Protein AF-A0A101HRL1-F1 (afdb_monomer_lite)

Foldseek 3Di:
DVPDPCPCVDPVVVVVCCQDPVPCPHPLNVLLVLLVVLLVVLVVLVCCLVVPLVVVLVVVVCVQQVWDWDQDPVRDIDIDGDPDGPCPDPVVVVPNVVSVVVNVVSVVVSVVVNVVSVVSNVVSLVVSLVSLQVCLQAPQLVSNVVRLVSSCCSLVVDPSSVVSSVVNCVRRVVSSPDHHDHDDDDLCLAPLVVVLVVLLVVLVVCLVPPLDLVVNVVSLVVSVVSCVVSVVVSQWRFDPPPDDDDTDTDGDPDPPPVVVVVVSVVSSVVSVVSSVVSVVVVVVPD

Secondary structure (DSSP, 8-state):
-TTSTTSTTSHHHHHHHIIIIISTTSHHHHHHHHHHHHHHHHHHHHHHIIIIIIHHHHHHHHHHHT-EEEE-TTS-EEEE--S--STTSGGGHHHHHHHHHHHHHHHHHHHHHHHHHHHHHHHHHHHHHHHHHHHHHHS-HHHHHHHHHHHHHHHHTSGGGHHHHHHHHHHHHHHHSSPPPPP---GGGSHHHHHHHHHHHHHHHHHHH---HHHHHHHHHHHHHHHHHHGGGGGEEEE--TTT---EEEEP-----HHHHHHHHHHHHHHHHHHHHHHHHHTT--

Radius of gyration: 35.42 Å; chains: 1; bounding box: 92×63×85 Å

Structure (mmCIF, N/CA/C/O backbone):
data_AF-A0A101HRL1-F1
#
_entry.id   AF-A0A101HRL1-F1
#
loop_
_atom_site.group_PDB
_atom_site.id
_atom_site.type_symbol
_atom_site.label_atom_id
_atom_site.label_alt_id
_atom_site.label_comp_id
_atom_site.label_asym_id
_atom_site.label_entity_id
_atom_site.label_seq_id
_atom_site.pdbx_PDB_ins_code
_atom_site.Cartn_x
_atom_site.Cartn_y
_atom_site.Cartn_z
_atom_site.occupancy
_atom_site.B_iso_or_equiv
_atom_site.auth_seq_id
_atom_site.auth_comp_id
_atom_site.auth_asym_id
_atom_site.auth_atom_id
_atom_site.pdbx_PDB_model_num
ATOM 1 N N . MET A 1 1 ? 10.978 -4.050 -25.104 1.00 63.50 1 MET A N 1
ATOM 2 C CA . MET A 1 1 ? 10.715 -5.345 -24.440 1.00 63.50 1 MET A CA 1
ATOM 3 C C . MET A 1 1 ? 9.915 -6.224 -25.381 1.00 63.50 1 MET A C 1
ATOM 5 O O . MET A 1 1 ? 10.493 -7.170 -25.882 1.00 63.50 1 MET A O 1
ATOM 9 N N . ASP A 1 2 ? 8.683 -5.839 -25.736 1.00 67.19 2 ASP A N 1
ATOM 10 C CA . ASP A 1 2 ? 7.848 -6.582 -26.702 1.00 67.19 2 ASP A CA 1
ATOM 11 C C . ASP A 1 2 ? 8.467 -6.727 -28.108 1.00 67.19 2 ASP A C 1
ATOM 13 O O . ASP A 1 2 ? 8.132 -7.647 -28.839 1.00 67.19 2 ASP A O 1
ATOM 17 N N . SER A 1 3 ? 9.382 -5.833 -28.490 1.00 67.62 3 SER A N 1
ATOM 18 C CA . SER A 1 3 ? 10.066 -5.839 -29.789 1.00 67.62 3 SER A CA 1
ATOM 19 C C . SER A 1 3 ? 11.336 -6.699 -29.855 1.00 67.62 3 SER A C 1
ATOM 21 O O . SER A 1 3 ? 11.968 -6.738 -30.907 1.00 67.62 3 SER A O 1
ATOM 23 N N . PHE A 1 4 ? 11.762 -7.314 -28.745 1.00 70.44 4 PHE A N 1
ATOM 24 C CA . PHE A 1 4 ? 12.992 -8.108 -28.689 1.00 70.44 4 PHE A CA 1
ATOM 25 C C . PHE A 1 4 ? 12.655 -9.586 -28.489 1.00 70.44 4 PHE A C 1
ATOM 27 O O . PHE A 1 4 ? 12.289 -10.004 -27.386 1.00 70.44 4 PHE A O 1
ATOM 34 N N . ASP A 1 5 ? 12.783 -10.365 -29.562 1.00 72.56 5 ASP A N 1
ATOM 35 C CA . ASP A 1 5 ? 12.476 -11.795 -29.555 1.00 72.56 5 ASP A CA 1
ATOM 36 C C . ASP A 1 5 ? 13.301 -12.540 -28.495 1.00 72.56 5 ASP A C 1
ATOM 38 O O . ASP A 1 5 ? 14.508 -12.343 -28.349 1.00 72.56 5 ASP A O 1
ATOM 42 N N . GLY A 1 6 ? 12.627 -13.391 -27.717 1.00 76.12 6 GLY A N 1
ATOM 43 C CA . GLY A 1 6 ? 13.239 -14.177 -26.642 1.00 76.12 6 GLY A CA 1
ATOM 44 C C . GLY A 1 6 ? 13.527 -13.410 -25.344 1.00 76.12 6 GLY A C 1
ATOM 45 O O . GLY A 1 6 ? 14.019 -14.016 -24.393 1.00 76.12 6 GLY A O 1
ATOM 46 N N . PHE A 1 7 ? 13.204 -12.111 -25.238 1.00 81.06 7 PHE A N 1
ATOM 47 C CA . PHE A 1 7 ? 13.389 -11.363 -23.984 1.00 81.06 7 PHE A CA 1
ATOM 48 C C . PHE A 1 7 ? 12.608 -11.990 -22.822 1.00 81.06 7 PHE A C 1
ATOM 50 O O . PHE A 1 7 ? 13.166 -12.176 -21.742 1.00 81.06 7 PHE A O 1
ATOM 57 N N . TYR A 1 8 ? 11.343 -12.349 -23.045 1.00 84.62 8 TYR A N 1
ATOM 58 C CA . TYR A 1 8 ? 10.472 -12.907 -22.005 1.00 84.62 8 TYR A CA 1
ATOM 59 C C . TYR A 1 8 ? 10.869 -14.316 -21.548 1.00 84.62 8 TYR A C 1
ATOM 61 O O . TYR A 1 8 ? 10.575 -14.685 -20.415 1.00 84.62 8 TYR A O 1
ATOM 69 N N . ASP A 1 9 ? 11.605 -15.057 -22.375 1.00 83.69 9 ASP A N 1
ATOM 70 C CA . ASP A 1 9 ? 12.151 -16.373 -22.021 1.00 83.69 9 ASP A CA 1
ATOM 71 C C . ASP A 1 9 ? 13.566 -16.275 -21.421 1.00 83.69 9 ASP A C 1
ATOM 73 O O . ASP A 1 9 ? 14.163 -17.273 -21.016 1.00 83.69 9 ASP A O 1
ATOM 77 N N . SER A 1 10 ? 14.132 -15.066 -21.366 1.00 80.38 10 SER A N 1
ATOM 78 C CA . SER A 1 10 ? 15.496 -14.843 -20.899 1.00 80.38 10 SER A CA 1
ATOM 79 C C . SER A 1 10 ? 15.595 -14.742 -19.376 1.00 80.38 10 SER A C 1
ATOM 81 O O . SER A 1 10 ? 14.672 -14.311 -18.678 1.00 80.38 10 SER A O 1
ATOM 83 N N . VAL A 1 11 ? 16.793 -15.030 -18.855 1.00 79.75 11 VAL A N 1
ATOM 84 C CA . VAL A 1 11 ? 17.129 -14.817 -17.438 1.00 79.75 11 VAL A CA 1
ATOM 85 C C . VAL A 1 11 ? 16.918 -13.349 -17.033 1.00 79.75 11 VAL A C 1
ATOM 87 O O . VAL A 1 11 ? 16.471 -13.085 -15.920 1.00 79.75 11 VAL A O 1
ATOM 90 N N . TYR A 1 12 ? 17.120 -12.388 -17.942 1.00 79.62 12 TYR A N 1
ATOM 91 C CA . TYR A 1 12 ? 16.918 -10.962 -17.654 1.00 79.62 12 TYR A CA 1
ATOM 92 C C . TYR A 1 12 ? 15.480 -10.627 -17.285 1.00 79.62 12 TYR A C 1
ATOM 94 O O . TYR A 1 12 ? 15.260 -9.810 -16.394 1.00 79.62 12 TYR A O 1
ATOM 102 N N . TYR A 1 13 ? 14.501 -11.263 -17.930 1.00 86.00 13 TYR A N 1
ATOM 103 C CA . TYR A 1 13 ? 13.106 -11.039 -17.580 1.00 86.00 13 TYR A CA 1
ATOM 104 C C . TYR A 1 13 ? 12.785 -11.590 -16.190 1.00 86.00 13 TYR A C 1
ATOM 106 O O . TYR A 1 13 ? 12.112 -10.921 -15.407 1.00 86.00 13 TYR A O 1
ATOM 114 N N . SER A 1 14 ? 13.323 -12.762 -15.834 1.00 83.06 14 SER A N 1
ATOM 115 C CA . SER A 1 14 ? 13.164 -13.300 -14.478 1.00 83.06 14 SER A CA 1
ATOM 116 C C . SER A 1 14 ? 13.780 -12.393 -13.406 1.00 83.06 14 SER A C 1
ATOM 118 O O . SER A 1 14 ? 13.111 -12.098 -12.415 1.00 83.06 14 SER A O 1
ATOM 120 N N . THR A 1 15 ? 14.989 -11.870 -13.637 1.00 85.38 15 THR A N 1
ATOM 121 C CA . THR A 1 15 ? 15.640 -10.914 -12.730 1.00 85.38 15 THR A CA 1
ATOM 122 C C . THR A 1 15 ? 14.840 -9.621 -12.629 1.00 85.38 15 THR A C 1
ATOM 124 O O . THR A 1 15 ? 14.574 -9.153 -11.529 1.00 85.38 15 THR A O 1
ATOM 127 N N . LEU A 1 16 ? 14.352 -9.087 -13.753 1.00 85.62 16 LEU A N 1
ATOM 128 C CA . LEU A 1 16 ? 13.529 -7.879 -13.758 1.00 85.62 16 LEU A CA 1
ATOM 129 C C . LEU A 1 16 ? 12.244 -8.054 -12.936 1.00 85.62 16 LEU A C 1
ATOM 131 O O . LEU A 1 16 ? 11.884 -7.162 -12.171 1.00 85.62 16 LEU A O 1
ATOM 135 N N . LYS A 1 17 ? 11.553 -9.195 -13.056 1.00 90.94 17 LYS A N 1
ATOM 136 C CA . LYS A 1 17 ? 10.380 -9.483 -12.216 1.00 90.94 17 LYS A CA 1
ATOM 137 C C . LYS A 1 17 ? 10.748 -9.551 -10.738 1.00 90.94 17 LYS A C 1
ATOM 139 O O . LYS A 1 17 ? 10.032 -8.984 -9.915 1.00 90.94 17 LYS A O 1
ATOM 144 N N . SER A 1 18 ? 11.860 -10.216 -10.420 1.00 86.44 18 SER A N 1
ATOM 145 C CA . SER A 1 18 ? 12.418 -10.280 -9.066 1.00 86.44 18 SER A CA 1
ATOM 146 C C . SER A 1 18 ? 12.607 -8.882 -8.484 1.00 86.44 18 SER A C 1
ATOM 148 O O . SER A 1 18 ? 12.003 -8.559 -7.466 1.00 86.44 18 SER A O 1
ATOM 150 N N . ASP A 1 19 ? 13.334 -8.018 -9.183 1.00 84.62 19 ASP A N 1
ATOM 151 C CA . ASP A 1 19 ? 13.691 -6.687 -8.691 1.00 84.62 19 ASP A CA 1
ATOM 152 C C . ASP A 1 19 ? 12.480 -5.753 -8.562 1.00 84.62 19 ASP A C 1
ATOM 154 O O . ASP A 1 19 ? 12.412 -4.921 -7.652 1.00 84.62 19 ASP A O 1
ATOM 158 N N . VAL A 1 20 ? 11.510 -5.873 -9.473 1.00 87.38 20 VAL A N 1
ATOM 159 C CA . VAL A 1 20 ? 10.365 -4.956 -9.532 1.00 87.38 20 VAL A CA 1
ATOM 160 C C . VAL A 1 20 ? 9.243 -5.371 -8.581 1.00 87.38 20 VAL A C 1
ATOM 162 O O . VAL A 1 20 ? 8.695 -4.497 -7.902 1.00 87.38 20 VAL A O 1
ATOM 165 N N . PHE A 1 21 ? 8.889 -6.661 -8.510 1.00 91.81 21 PHE A N 1
ATOM 166 C CA . PHE A 1 21 ? 7.708 -7.082 -7.743 1.00 91.81 21 PHE A CA 1
ATOM 167 C C . PHE A 1 21 ? 7.745 -8.455 -7.056 1.00 91.81 21 PHE A C 1
ATOM 169 O O . PHE A 1 21 ? 6.989 -8.629 -6.103 1.00 91.81 21 PHE A O 1
ATOM 176 N N . LEU A 1 22 ? 8.590 -9.412 -7.462 1.00 90.31 22 LEU A N 1
ATOM 177 C CA . LEU A 1 22 ? 8.582 -10.758 -6.860 1.00 90.31 22 LEU A CA 1
ATOM 178 C C . LEU A 1 22 ? 9.484 -10.896 -5.626 1.00 90.31 22 LEU A C 1
ATOM 180 O O . LEU A 1 22 ? 9.161 -11.664 -4.722 1.00 90.31 22 LEU A O 1
ATOM 184 N N . ALA A 1 23 ? 10.623 -10.200 -5.576 1.00 87.50 23 ALA A N 1
ATOM 185 C CA . ALA A 1 23 ? 11.547 -10.331 -4.454 1.00 87.50 23 ALA A CA 1
ATOM 186 C C . ALA A 1 23 ? 10.986 -9.655 -3.191 1.00 87.50 23 ALA A C 1
ATOM 188 O O . ALA A 1 23 ? 10.347 -8.603 -3.302 1.00 87.50 23 ALA A O 1
ATOM 189 N N . PRO A 1 24 ? 11.269 -10.170 -1.981 1.00 85.56 24 PRO A N 1
ATOM 190 C CA . PRO A 1 24 ? 10.829 -9.553 -0.725 1.00 85.56 24 PRO A CA 1
ATOM 191 C C . PRO A 1 24 ? 11.267 -8.089 -0.547 1.00 85.56 24 PRO A C 1
ATOM 193 O O . PRO A 1 24 ? 10.574 -7.295 0.091 1.00 85.56 24 PRO A O 1
ATOM 196 N N . GLU A 1 25 ? 12.426 -7.741 -1.095 1.00 87.19 25 GLU A N 1
ATOM 197 C CA . GLU A 1 25 ? 13.030 -6.410 -1.100 1.00 87.19 25 GLU A CA 1
ATOM 198 C C . GLU A 1 25 ? 12.561 -5.520 -2.257 1.00 87.19 25 GLU A C 1
ATOM 200 O O . GLU A 1 25 ? 12.898 -4.335 -2.287 1.00 87.19 25 GLU A O 1
ATOM 205 N N . SER A 1 26 ? 11.773 -6.062 -3.190 1.00 86.50 26 SER A N 1
ATOM 206 C CA . SER A 1 26 ? 11.212 -5.285 -4.291 1.00 86.50 26 SER A CA 1
ATOM 207 C C . SER A 1 26 ? 10.298 -4.179 -3.770 1.00 86.50 26 SER A C 1
ATOM 209 O O . SER A 1 26 ? 9.653 -4.294 -2.721 1.00 86.50 26 SER A O 1
ATOM 211 N N . MET A 1 27 ? 10.216 -3.083 -4.524 1.00 88.38 27 MET A N 1
ATOM 212 C CA . MET A 1 27 ? 9.444 -1.911 -4.108 1.00 88.38 27 MET A CA 1
ATOM 213 C C . MET A 1 27 ? 7.973 -2.261 -3.844 1.00 88.38 27 MET A C 1
ATOM 215 O O . MET A 1 27 ? 7.414 -1.826 -2.837 1.00 88.38 27 MET A O 1
ATOM 219 N N . ILE A 1 28 ? 7.370 -3.079 -4.709 1.00 92.94 28 ILE A N 1
ATOM 220 C CA . ILE A 1 28 ? 5.970 -3.502 -4.591 1.00 92.94 28 ILE A CA 1
ATOM 221 C C . ILE A 1 28 ? 5.766 -4.424 -3.389 1.00 92.94 28 ILE A C 1
ATOM 223 O O . ILE A 1 28 ? 4.819 -4.224 -2.624 1.00 92.94 28 ILE A O 1
ATOM 227 N N . SER A 1 29 ? 6.666 -5.384 -3.161 1.00 90.12 29 SER A N 1
ATOM 228 C CA . SER A 1 29 ? 6.579 -6.268 -1.993 1.00 90.12 29 SER A CA 1
ATOM 229 C C . SER A 1 29 ? 6.701 -5.492 -0.681 1.00 90.12 29 SER A C 1
ATOM 231 O O . SER A 1 29 ? 5.932 -5.723 0.256 1.00 90.12 29 SER A O 1
ATOM 233 N N . LEU A 1 30 ? 7.605 -4.509 -0.612 1.00 92.38 30 LEU A N 1
ATOM 234 C CA . LEU A 1 30 ? 7.750 -3.643 0.559 1.00 92.38 30 LEU A CA 1
ATOM 235 C C . LEU A 1 30 ? 6.490 -2.809 0.823 1.00 92.38 30 LEU A C 1
ATOM 237 O O . LEU A 1 30 ? 6.034 -2.756 1.966 1.00 92.38 30 LEU A O 1
ATOM 241 N N . GLN A 1 31 ? 5.916 -2.200 -0.217 1.00 94.38 31 GLN A N 1
ATOM 242 C CA . GLN A 1 31 ? 4.689 -1.401 -0.116 1.00 94.38 31 GLN A CA 1
ATOM 243 C C . GLN A 1 31 ? 3.485 -2.257 0.297 1.00 94.38 31 GLN A C 1
ATOM 245 O O . GLN A 1 31 ? 2.728 -1.882 1.191 1.00 94.38 31 GLN A O 1
ATOM 250 N N . THR A 1 32 ? 3.344 -3.447 -0.284 1.00 94.19 32 THR A N 1
ATOM 251 C CA . THR A 1 32 ? 2.249 -4.367 0.051 1.00 94.19 32 THR A CA 1
ATOM 252 C C . THR A 1 32 ? 2.381 -4.900 1.478 1.00 94.19 32 THR A C 1
ATOM 254 O O . THR A 1 32 ? 1.393 -5.018 2.205 1.00 94.19 32 THR A O 1
ATOM 257 N N . ARG A 1 33 ? 3.611 -5.157 1.941 1.00 93.00 33 ARG A N 1
ATOM 258 C CA . ARG A 1 33 ? 3.883 -5.537 3.334 1.00 93.00 33 ARG A CA 1
ATOM 259 C C . ARG A 1 33 ? 3.545 -4.415 4.315 1.00 93.00 33 ARG A C 1
ATOM 261 O O . ARG A 1 33 ? 2.977 -4.695 5.369 1.00 93.00 33 ARG A O 1
ATOM 268 N N . GLU A 1 34 ? 3.886 -3.170 3.987 1.00 93.69 34 GLU A N 1
ATOM 269 C CA . GLU A 1 34 ? 3.531 -1.991 4.789 1.00 93.69 34 GLU A CA 1
ATOM 270 C C . GLU A 1 34 ? 2.007 -1.859 4.922 1.00 93.69 34 GLU A C 1
ATOM 272 O O . GLU A 1 34 ? 1.492 -1.775 6.039 1.00 93.69 34 GLU A O 1
ATOM 277 N N . LEU A 1 35 ? 1.286 -1.956 3.801 1.00 94.75 35 LEU A N 1
ATOM 278 C CA . LEU A 1 35 ? -0.176 -1.935 3.764 1.00 94.75 35 LEU A CA 1
ATOM 279 C C . LEU A 1 35 ? -0.785 -3.036 4.645 1.00 94.75 35 LEU A C 1
ATOM 281 O O . LEU A 1 35 ? -1.608 -2.765 5.520 1.00 94.75 35 LEU A O 1
ATOM 285 N N . ASN A 1 36 ? -0.332 -4.276 4.467 1.00 92.75 36 ASN A N 1
ATOM 286 C CA . ASN A 1 36 ? -0.821 -5.421 5.229 1.00 92.75 36 ASN A CA 1
ATOM 287 C C . ASN A 1 36 ? -0.528 -5.288 6.735 1.00 92.75 36 ASN A C 1
ATOM 289 O O . ASN A 1 36 ? -1.358 -5.643 7.575 1.00 92.75 36 ASN A O 1
ATOM 293 N N . SER A 1 37 ? 0.636 -4.738 7.092 1.00 92.94 37 SER A N 1
ATOM 294 C CA . SER A 1 37 ? 1.002 -4.462 8.482 1.00 92.94 37 SER A CA 1
ATOM 295 C C . SER A 1 37 ? 0.061 -3.440 9.121 1.00 92.94 37 SER A C 1
ATOM 297 O O . SER A 1 37 ? -0.367 -3.641 10.258 1.00 92.94 37 SER A O 1
ATOM 299 N N . LEU A 1 38 ? -0.288 -2.367 8.405 1.00 94.44 38 LEU A N 1
ATOM 300 C CA . LEU A 1 38 ? -1.219 -1.344 8.889 1.00 94.44 38 LEU A CA 1
ATOM 301 C C . LEU A 1 38 ? -2.621 -1.919 9.107 1.00 94.44 38 LEU A C 1
ATOM 303 O O . LEU A 1 38 ? -3.179 -1.768 10.193 1.00 94.44 38 LEU A O 1
ATOM 307 N N . VAL A 1 39 ? -3.154 -2.641 8.118 1.00 93.38 39 VAL A N 1
ATOM 308 C CA . VAL A 1 39 ? -4.483 -3.271 8.202 1.00 93.38 39 VAL A CA 1
ATOM 309 C C . VAL A 1 39 ? -4.539 -4.290 9.341 1.00 93.38 39 VAL A C 1
ATOM 311 O O . VAL A 1 39 ? -5.439 -4.245 10.181 1.00 93.38 39 VAL A O 1
ATOM 314 N N . SER A 1 40 ? -3.538 -5.169 9.434 1.00 91.75 40 SER A N 1
ATOM 315 C CA . SER A 1 40 ? -3.458 -6.165 10.508 1.00 91.75 40 SER A CA 1
ATOM 316 C C . SER A 1 40 ? -3.350 -5.507 11.888 1.00 91.75 40 SER A C 1
ATOM 318 O O . SER A 1 40 ? -3.986 -5.959 12.842 1.00 91.75 40 SER A O 1
ATOM 320 N N . SER A 1 41 ? -2.559 -4.437 12.013 1.00 92.38 41 SER A N 1
ATOM 321 C CA . SER A 1 41 ? -2.404 -3.689 13.264 1.00 92.38 41 SER A CA 1
ATOM 322 C C . SER A 1 41 ? -3.720 -3.053 13.714 1.00 92.38 41 SER A C 1
ATOM 324 O O . SER A 1 41 ? -4.110 -3.211 14.876 1.00 92.38 41 SER A O 1
ATOM 326 N N . GLU A 1 42 ? -4.440 -2.408 12.796 1.00 94.44 42 GLU A N 1
ATOM 327 C CA . GLU A 1 42 ? -5.724 -1.768 13.080 1.00 94.44 42 GLU A CA 1
ATOM 328 C C . GLU A 1 42 ? -6.769 -2.789 13.536 1.00 94.44 42 GLU A C 1
ATOM 330 O O . GLU A 1 42 ? -7.372 -2.642 14.600 1.00 94.44 42 GLU A O 1
ATOM 335 N N . LEU A 1 43 ? -6.916 -3.890 12.797 1.00 93.50 43 LEU A N 1
ATOM 336 C CA . LEU A 1 43 ? -7.874 -4.946 13.122 1.00 93.50 43 LEU A CA 1
ATOM 337 C C . LEU A 1 43 ? -7.577 -5.623 14.455 1.00 93.50 43 LEU A C 1
ATOM 339 O O . LEU A 1 43 ? -8.497 -5.892 15.227 1.00 93.50 43 LEU A O 1
ATOM 343 N N . ASN A 1 44 ? -6.307 -5.911 14.740 1.00 93.44 44 ASN A N 1
ATOM 344 C CA . ASN A 1 44 ? -5.918 -6.512 16.012 1.00 93.44 44 ASN A CA 1
ATOM 345 C C . ASN A 1 44 ? -6.186 -5.560 17.179 1.00 93.44 44 ASN A C 1
ATOM 347 O O . ASN A 1 44 ? -6.681 -5.991 18.223 1.00 93.44 44 ASN A O 1
ATOM 351 N N . THR A 1 45 ? -5.922 -4.267 16.993 1.00 93.50 45 THR A N 1
ATOM 352 C CA . THR A 1 45 ? -6.189 -3.248 18.011 1.00 93.50 45 THR A CA 1
ATOM 353 C C . THR A 1 45 ? -7.690 -3.094 18.246 1.00 93.50 45 THR A C 1
ATOM 355 O O . THR A 1 45 ? -8.132 -3.161 19.393 1.00 93.50 45 THR A O 1
ATOM 358 N N . LEU A 1 46 ? -8.493 -3.008 17.184 1.00 95.06 46 LEU A N 1
ATOM 359 C CA . LEU A 1 46 ? -9.952 -2.948 17.276 1.00 95.06 46 LEU A CA 1
ATOM 360 C C . LEU A 1 46 ? -10.524 -4.191 17.972 1.00 95.06 46 LEU A C 1
ATOM 362 O O . LEU A 1 46 ? -11.312 -4.076 18.912 1.00 95.06 46 LEU A O 1
ATOM 366 N N . LYS A 1 47 ? -10.089 -5.392 17.568 1.00 94.25 47 LYS A N 1
ATOM 367 C CA . LYS A 1 47 ? -10.498 -6.653 18.209 1.00 94.25 47 LYS A CA 1
ATOM 368 C C . LYS A 1 47 ? -10.148 -6.661 19.695 1.00 94.25 47 LYS A C 1
ATOM 370 O O . LYS A 1 47 ? -10.974 -7.095 20.495 1.00 94.25 47 LYS A O 1
ATOM 375 N N . ARG A 1 48 ? -8.964 -6.171 20.079 1.00 93.38 48 ARG A N 1
ATOM 376 C CA . ARG A 1 48 ? -8.546 -6.052 21.484 1.00 93.38 48 ARG A CA 1
ATOM 377 C C . ARG A 1 48 ? -9.433 -5.079 22.260 1.00 93.38 48 ARG A C 1
ATOM 379 O O . ARG A 1 48 ? -9.859 -5.415 23.363 1.00 93.38 48 ARG A O 1
ATOM 386 N N . VAL A 1 49 ? -9.732 -3.907 21.702 1.00 94.06 49 VAL A N 1
ATOM 387 C CA . VAL A 1 49 ? -10.604 -2.910 22.344 1.00 94.06 49 VAL A CA 1
ATOM 388 C C . VAL A 1 49 ? -11.993 -3.496 22.592 1.00 94.06 49 VAL A C 1
ATOM 390 O O . VAL A 1 49 ? -12.478 -3.457 23.720 1.00 94.06 49 VAL A O 1
ATOM 393 N N . LEU A 1 50 ? -12.595 -4.119 21.576 1.00 92.44 50 LEU A N 1
ATOM 394 C CA . LEU A 1 50 ? -13.931 -4.709 21.679 1.00 92.44 50 LEU A CA 1
ATOM 395 C C . LEU A 1 50 ? -13.966 -5.908 22.641 1.00 92.44 50 LEU A C 1
ATOM 397 O O . LEU A 1 50 ? -14.769 -5.940 23.573 1.00 92.44 50 LEU A O 1
ATOM 401 N N . ARG A 1 51 ? -13.090 -6.898 22.434 1.00 92.38 51 ARG A N 1
ATOM 402 C CA . ARG A 1 51 ? -13.156 -8.190 23.139 1.00 92.38 51 ARG A CA 1
ATOM 403 C C . ARG A 1 51 ? -12.548 -8.181 24.529 1.00 92.38 51 ARG A C 1
ATOM 405 O O . ARG A 1 51 ? -12.905 -9.032 25.329 1.00 92.38 51 AR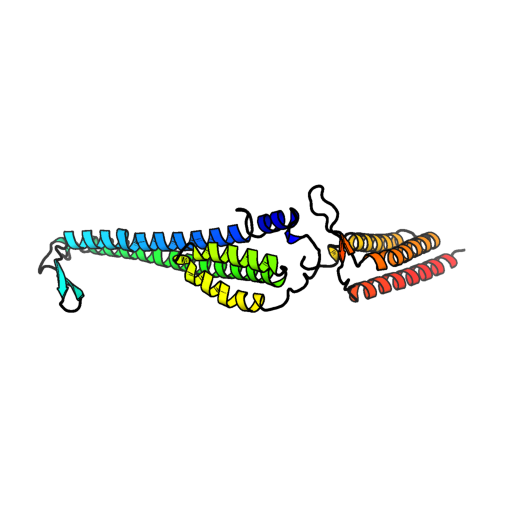G A O 1
ATOM 412 N N . ILE A 1 52 ? -11.592 -7.294 24.789 1.00 92.44 52 ILE A N 1
ATOM 413 C CA . ILE A 1 52 ? -10.829 -7.310 26.038 1.00 92.44 52 ILE A CA 1
A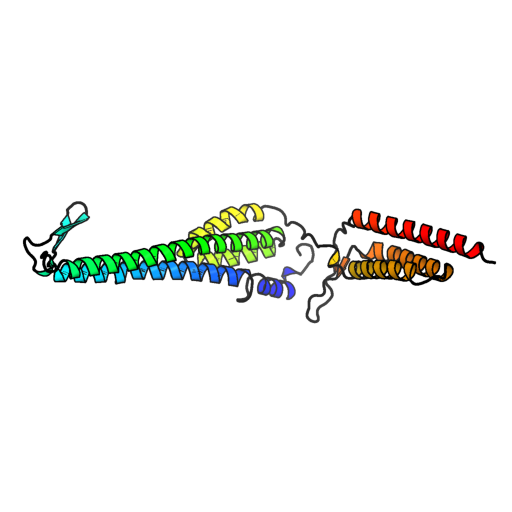TOM 414 C C . ILE A 1 52 ? -11.144 -6.062 26.843 1.00 92.44 52 ILE A C 1
ATOM 416 O O . ILE A 1 52 ? -11.651 -6.180 27.947 1.00 92.44 52 ILE A O 1
ATOM 420 N N . ILE A 1 53 ? -10.887 -4.870 26.302 1.00 91.50 53 ILE A N 1
ATOM 421 C CA . ILE A 1 53 ? -10.981 -3.632 27.091 1.00 91.50 53 ILE A CA 1
ATOM 422 C C . ILE A 1 53 ? -12.432 -3.348 27.483 1.00 91.50 53 ILE A C 1
ATOM 424 O O . ILE A 1 53 ? -12.755 -3.324 28.669 1.00 91.50 53 ILE A O 1
ATOM 428 N N . ILE A 1 54 ? -13.316 -3.192 26.493 1.00 91.56 54 ILE A N 1
ATOM 429 C CA . ILE A 1 54 ? -14.732 -2.894 26.730 1.00 91.56 54 ILE A CA 1
ATOM 430 C C . ILE A 1 54 ? -15.387 -4.050 27.483 1.00 91.56 54 ILE A C 1
ATOM 432 O O . ILE A 1 54 ? -16.030 -3.833 28.503 1.00 91.56 54 ILE A O 1
ATOM 436 N N . THR A 1 55 ? -15.183 -5.283 27.016 1.00 89.19 55 THR A N 1
ATOM 437 C CA . THR A 1 55 ? -15.819 -6.462 27.618 1.00 89.19 55 THR A CA 1
ATOM 438 C C . THR A 1 55 ? -15.402 -6.660 29.079 1.00 89.19 55 THR A C 1
ATOM 440 O O . THR A 1 55 ? -16.269 -6.826 29.930 1.00 89.19 55 THR A O 1
ATOM 443 N N . ASN A 1 56 ? -14.108 -6.585 29.413 1.00 90.00 56 ASN A N 1
ATOM 444 C CA . ASN A 1 56 ? -13.665 -6.773 30.799 1.00 90.00 56 ASN A CA 1
ATOM 445 C C . ASN A 1 56 ? -14.158 -5.648 31.709 1.00 90.00 56 ASN A C 1
ATOM 447 O O . ASN A 1 56 ? -14.610 -5.929 32.816 1.00 90.00 56 ASN A O 1
ATOM 451 N N . LYS A 1 57 ? -14.104 -4.391 31.249 1.00 88.56 57 LYS A N 1
ATOM 452 C CA . LYS A 1 57 ? -14.587 -3.248 32.034 1.00 88.56 57 LYS A CA 1
ATOM 453 C C . LYS A 1 57 ? -16.091 -3.335 32.283 1.00 88.56 57 LYS A C 1
ATOM 455 O O . LYS A 1 57 ? -16.517 -3.160 33.418 1.00 88.56 57 LYS A O 1
ATOM 460 N N . LEU A 1 58 ? -16.883 -3.679 31.266 1.00 86.75 58 LEU A N 1
ATOM 461 C CA . LEU A 1 58 ? -18.328 -3.862 31.422 1.00 86.75 58 LEU A CA 1
ATOM 462 C C . LEU A 1 58 ? -18.674 -5.057 32.315 1.00 86.75 58 LEU A C 1
ATOM 464 O O . LEU A 1 58 ? -19.593 -4.947 33.120 1.00 86.75 58 LEU A O 1
ATOM 468 N N . ASN A 1 59 ? -17.940 -6.167 32.216 1.00 86.75 59 ASN A N 1
ATOM 469 C CA . ASN A 1 59 ? -18.158 -7.332 33.075 1.00 86.75 59 ASN A CA 1
ATOM 470 C C . ASN A 1 59 ? -17.820 -7.036 34.543 1.00 86.75 59 ASN A C 1
ATOM 472 O O . ASN A 1 59 ? -18.596 -7.420 35.415 1.00 86.75 59 ASN A O 1
ATOM 476 N N . SER A 1 60 ? -16.710 -6.337 34.819 1.00 86.25 60 SER A N 1
ATOM 477 C CA . SER A 1 60 ? -16.354 -5.912 36.186 1.00 86.25 60 SER A CA 1
ATOM 478 C C . SER A 1 60 ? -17.429 -4.991 36.747 1.00 86.25 60 SER A C 1
ATOM 480 O O . SER A 1 60 ? -18.043 -5.311 37.762 1.00 86.25 60 SER A O 1
ATOM 482 N N . PHE A 1 61 ? -17.757 -3.930 36.000 1.00 86.56 61 PHE A N 1
ATOM 483 C CA . PHE A 1 61 ? -18.791 -2.968 36.373 1.00 86.56 61 PHE A CA 1
ATOM 484 C C . PHE A 1 61 ? -20.131 -3.656 36.645 1.00 86.56 61 PHE A C 1
ATOM 486 O O . PHE A 1 61 ? -20.786 -3.390 37.645 1.00 86.56 61 PHE A O 1
ATOM 493 N N . SER A 1 62 ? -20.536 -4.588 35.782 1.00 87.06 62 SER A N 1
ATOM 494 C CA . SER A 1 62 ? -21.776 -5.337 35.952 1.00 87.06 62 SER A CA 1
ATOM 495 C C . SER A 1 62 ? -21.784 -6.236 37.170 1.00 87.06 62 SER A C 1
ATOM 497 O O . SER A 1 62 ? -22.816 -6.339 37.830 1.00 87.06 62 SER A O 1
ATOM 499 N N . SER A 1 63 ? -20.678 -6.931 37.421 1.00 88.12 63 SER A N 1
ATOM 500 C CA . SER A 1 63 ? -20.556 -7.835 38.557 1.00 88.12 63 SER A CA 1
ATOM 501 C C . SER A 1 63 ? -20.613 -7.053 39.865 1.00 88.12 63 SER A C 1
ATOM 503 O O . SER A 1 63 ? -21.324 -7.450 40.782 1.00 88.12 63 SER A O 1
ATOM 505 N N . GLU A 1 64 ? -19.903 -5.929 39.942 1.00 88.81 64 GLU A N 1
ATOM 506 C CA . GLU A 1 64 ? -19.819 -5.094 41.143 1.00 88.81 64 GLU A CA 1
ATOM 507 C C . GLU A 1 64 ? -21.111 -4.306 41.392 1.00 88.81 64 GLU A C 1
ATOM 509 O O . GLU A 1 64 ? -21.609 -4.244 42.515 1.00 88.81 64 GLU A O 1
ATOM 514 N N . ALA A 1 65 ? -21.726 -3.771 40.335 1.00 87.19 65 ALA A N 1
ATOM 515 C CA . ALA A 1 65 ? -22.999 -3.067 40.429 1.00 87.19 65 ALA A CA 1
ATOM 516 C C . ALA A 1 65 ? -24.217 -4.006 40.556 1.00 87.19 65 ALA A C 1
ATOM 518 O O . ALA A 1 65 ? -25.327 -3.523 40.782 1.00 87.19 65 ALA A O 1
ATOM 519 N N . GLY A 1 66 ? -24.039 -5.326 40.419 1.00 88.44 66 GLY A N 1
ATOM 520 C CA . GLY A 1 66 ? -25.123 -6.311 40.482 1.00 88.44 66 GLY A CA 1
ATOM 521 C C . GLY A 1 66 ? -26.126 -6.191 39.330 1.00 88.44 66 GLY A C 1
ATOM 522 O O . GLY A 1 66 ? -27.322 -6.416 39.524 1.00 88.44 66 GLY A O 1
ATOM 523 N N . LEU A 1 67 ? -25.667 -5.783 38.142 1.00 88.88 67 LEU A N 1
ATOM 524 C CA . LEU A 1 67 ? -26.541 -5.590 36.984 1.00 88.88 67 LEU A CA 1
ATOM 525 C C . LEU A 1 67 ? -27.028 -6.933 36.439 1.00 88.88 67 LEU A C 1
ATOM 527 O O . LEU A 1 67 ? -26.307 -7.930 36.425 1.00 88.88 67 LEU A O 1
ATOM 531 N N . THR A 1 68 ? -28.253 -6.929 35.926 1.00 87.38 68 THR A N 1
ATOM 532 C CA . THR A 1 68 ? -28.841 -8.068 35.218 1.00 87.38 68 THR A CA 1
ATOM 533 C C . THR A 1 68 ? -29.076 -7.722 33.757 1.00 87.38 68 THR A C 1
ATOM 535 O O . THR A 1 68 ? -29.338 -6.569 33.401 1.00 87.38 68 THR A O 1
ATOM 538 N N . TYR A 1 69 ? -28.976 -8.733 32.898 1.00 87.50 69 TYR A N 1
ATOM 539 C CA . TYR A 1 69 ? -29.123 -8.582 31.458 1.00 87.50 69 TYR A CA 1
ATOM 540 C C . TYR A 1 69 ? -30.327 -9.365 30.961 1.00 87.50 69 TYR A C 1
ATOM 542 O O . TYR A 1 69 ? -30.509 -10.533 31.299 1.00 87.50 69 TYR A O 1
ATOM 550 N N . SER A 1 70 ? -31.124 -8.729 30.112 1.00 87.62 70 SER A N 1
ATOM 551 C CA . SER A 1 70 ? -32.180 -9.391 29.351 1.00 87.62 70 SER A CA 1
ATOM 552 C C . SER A 1 70 ? -32.130 -8.937 27.898 1.00 87.62 70 SER A C 1
ATOM 554 O O . SER A 1 70 ? -31.707 -7.821 27.599 1.00 87.62 70 SER A O 1
ATOM 556 N N . ILE A 1 71 ? -32.538 -9.810 26.985 1.00 86.81 71 ILE A N 1
ATOM 557 C CA . ILE A 1 71 ? -32.738 -9.461 25.579 1.00 86.81 71 ILE A CA 1
ATOM 558 C C . ILE A 1 71 ? -34.247 -9.431 25.367 1.00 86.81 71 ILE A C 1
ATOM 560 O O . ILE A 1 71 ? -34.929 -10.411 25.663 1.00 86.81 71 ILE A O 1
ATOM 564 N N . ASP A 1 72 ? -34.778 -8.290 24.929 1.00 84.81 72 ASP A N 1
ATOM 565 C CA . ASP A 1 72 ? -36.208 -8.181 24.642 1.00 84.81 72 ASP A CA 1
ATOM 566 C C . ASP A 1 72 ? -36.590 -8.927 23.348 1.00 84.81 72 ASP A C 1
ATOM 568 O O . ASP A 1 72 ? -35.735 -9.360 22.575 1.00 84.81 72 ASP A O 1
ATOM 572 N N . ALA A 1 73 ? -37.893 -9.075 23.091 1.00 83.81 73 ALA A N 1
ATOM 573 C CA . ALA A 1 73 ? -38.401 -9.771 21.903 1.00 83.81 73 ALA A CA 1
ATOM 574 C C . ALA A 1 73 ? -37.964 -9.133 20.563 1.00 83.81 73 ALA A C 1
ATOM 576 O O . ALA A 1 73 ? -38.075 -9.773 19.522 1.00 83.81 73 ALA A O 1
ATOM 577 N N . ASN A 1 74 ? -37.443 -7.900 20.589 1.00 88.06 74 ASN A N 1
ATOM 578 C CA . ASN A 1 74 ? -36.913 -7.185 19.429 1.00 88.06 74 ASN A CA 1
ATOM 579 C C . ASN A 1 74 ? -35.376 -7.273 19.339 1.00 88.06 74 ASN A C 1
ATOM 581 O O . ASN A 1 74 ? -34.767 -6.555 18.546 1.00 88.06 74 ASN A O 1
ATOM 585 N N . GLY A 1 75 ? -34.733 -8.109 20.162 1.00 87.81 75 GLY A N 1
ATOM 586 C CA . GLY A 1 75 ? -33.283 -8.293 20.176 1.00 87.81 75 GLY A CA 1
ATOM 587 C C . GLY A 1 75 ? -32.507 -7.176 20.881 1.00 87.81 75 GLY A C 1
ATOM 588 O O . GLY A 1 75 ? -31.285 -7.113 20.751 1.00 87.81 75 GLY A O 1
ATOM 589 N N . ARG A 1 76 ? -33.168 -6.274 21.620 1.00 86.00 76 ARG A N 1
ATOM 590 C CA . ARG A 1 76 ? -32.484 -5.173 22.317 1.00 86.00 76 ARG A CA 1
ATOM 591 C C . ARG A 1 76 ? -31.961 -5.662 23.661 1.00 86.00 76 ARG A C 1
ATOM 593 O O . ARG A 1 76 ? -32.723 -6.166 24.486 1.00 86.00 76 ARG A O 1
ATOM 600 N N . LEU A 1 77 ? -30.667 -5.453 23.899 1.00 85.94 77 LEU A N 1
ATOM 601 C CA . LEU A 1 77 ? -30.053 -5.681 25.203 1.00 85.94 77 LEU A CA 1
ATOM 602 C C . LEU A 1 77 ? -30.574 -4.640 26.204 1.00 85.94 77 LEU A C 1
ATOM 604 O O . LEU A 1 77 ? -30.381 -3.437 26.021 1.00 85.94 77 LEU A O 1
ATOM 608 N N . ARG A 1 78 ? -31.218 -5.104 27.272 1.00 85.25 78 ARG A N 1
ATOM 609 C CA . ARG A 1 78 ? -31.600 -4.304 28.434 1.00 85.25 78 ARG A CA 1
ATOM 610 C C . ARG A 1 78 ? -30.704 -4.655 29.606 1.00 85.25 78 ARG A C 1
ATOM 612 O O . ARG A 1 78 ? -30.635 -5.810 30.021 1.00 85.25 78 ARG A O 1
ATOM 619 N N . VAL A 1 79 ? -30.052 -3.628 30.134 1.00 86.19 79 VAL A N 1
ATOM 620 C CA . VAL A 1 79 ? -29.280 -3.695 31.372 1.00 86.19 79 VAL A CA 1
ATOM 621 C C . VAL A 1 79 ? -30.160 -3.138 32.482 1.00 86.19 79 VAL A C 1
ATOM 623 O O . VAL A 1 79 ? -30.620 -1.999 32.394 1.00 86.19 79 VAL A O 1
ATOM 626 N N . THR A 1 80 ? -30.435 -3.942 33.502 1.00 85.88 80 THR A N 1
ATOM 627 C CA . THR A 1 80 ? -31.248 -3.548 34.652 1.00 85.88 80 THR A CA 1
ATOM 628 C C . THR A 1 80 ? -30.359 -3.467 35.880 1.00 85.88 80 THR A C 1
ATOM 630 O O . THR A 1 80 ? -29.756 -4.461 36.285 1.00 85.88 80 THR A O 1
ATOM 633 N N . ALA A 1 81 ? -30.280 -2.271 36.461 1.00 85.75 81 ALA A N 1
ATOM 634 C CA . ALA A 1 81 ? -29.601 -2.045 37.727 1.00 85.75 81 ALA A CA 1
ATOM 635 C C . ALA A 1 81 ? -30.529 -2.385 38.905 1.00 85.75 81 ALA A C 1
ATOM 637 O O . ALA A 1 81 ? -31.741 -2.158 38.807 1.00 85.75 81 ALA A O 1
ATOM 638 N N . PRO A 1 82 ? -29.992 -2.921 40.013 1.00 86.62 82 PRO A N 1
ATOM 639 C CA . PRO A 1 82 ? -30.769 -3.133 41.225 1.00 86.62 82 PRO A CA 1
ATOM 640 C C . PRO A 1 82 ? -31.209 -1.790 41.825 1.00 86.62 82 PRO A C 1
ATOM 642 O O . PRO A 1 82 ? -30.587 -0.754 41.595 1.00 86.62 82 PRO A O 1
ATOM 645 N N . ALA A 1 83 ? -32.277 -1.811 42.629 1.00 81.62 83 ALA A N 1
ATOM 646 C CA . ALA A 1 83 ? -32.792 -0.608 43.292 1.00 81.62 83 ALA A CA 1
ATOM 647 C C . ALA A 1 83 ? -31.761 0.043 44.235 1.00 81.62 83 ALA A C 1
ATOM 649 O O . ALA A 1 83 ? -31.782 1.256 44.429 1.00 81.62 83 ALA A O 1
ATOM 650 N N . PHE A 1 84 ? -30.858 -0.762 44.801 1.00 83.62 84 PHE A N 1
ATOM 651 C CA . PHE A 1 84 ? -29.710 -0.310 45.575 1.00 83.62 84 PHE A CA 1
ATOM 652 C C . PHE A 1 84 ? -28.513 -1.230 45.314 1.00 83.62 84 PHE A C 1
ATOM 654 O O . PHE A 1 84 ? -28.661 -2.452 45.275 1.00 83.62 84 PHE A O 1
ATOM 661 N N . SER A 1 85 ? -27.334 -0.634 45.159 1.00 86.19 85 SER A N 1
ATOM 662 C CA . SER A 1 85 ? -26.036 -1.306 45.170 1.00 86.19 85 SER A CA 1
ATOM 663 C C . SER A 1 85 ? -25.062 -0.406 45.924 1.00 86.19 85 SER A C 1
ATOM 665 O O . SER A 1 85 ? -25.006 0.793 45.653 1.00 86.19 85 SER A O 1
ATOM 667 N N . GLU A 1 86 ? -24.302 -0.973 46.863 1.00 87.25 86 GLU A N 1
ATOM 668 C CA . GLU A 1 86 ? -23.268 -0.242 47.606 1.00 87.25 86 GLU A CA 1
ATOM 669 C C . GLU A 1 86 ? -22.224 0.349 46.650 1.00 87.25 86 GLU A C 1
ATOM 671 O O . GLU A 1 86 ? -21.823 1.503 46.805 1.00 87.25 86 GLU A O 1
ATOM 676 N N . TYR A 1 87 ? -21.864 -0.391 45.598 1.00 89.62 87 TYR A N 1
ATOM 677 C CA . TYR A 1 87 ? -20.970 0.078 44.541 1.00 89.62 87 TYR A CA 1
ATOM 678 C C . TYR A 1 87 ? -21.530 1.308 43.804 1.00 89.62 87 TYR A C 1
ATOM 680 O O . TYR A 1 87 ? -20.785 2.232 43.501 1.00 89.62 87 TYR A O 1
ATOM 688 N N . LEU A 1 88 ? -22.848 1.368 43.571 1.00 88.38 88 LEU A N 1
ATOM 689 C CA . LEU A 1 88 ? -23.513 2.516 42.933 1.00 88.38 88 LEU A CA 1
ATOM 690 C C . LEU A 1 88 ? -23.867 3.649 43.915 1.00 88.38 88 LEU A C 1
ATOM 692 O O . LEU A 1 88 ? -24.495 4.632 43.513 1.00 88.38 88 LEU A O 1
ATOM 696 N N . SER A 1 89 ? -23.512 3.530 45.197 1.00 90.88 89 SER A N 1
ATOM 697 C CA . SER A 1 89 ? -23.760 4.588 46.177 1.00 90.88 89 SER A CA 1
ATOM 698 C C . SER A 1 89 ? -22.925 5.833 45.873 1.00 90.88 89 SER A C 1
ATOM 700 O O . SER A 1 89 ? -21.814 5.752 45.349 1.00 90.88 89 SER A O 1
ATOM 702 N N . ILE A 1 90 ? -23.436 7.008 46.249 1.00 90.88 90 ILE A N 1
ATOM 703 C CA . ILE A 1 90 ? -22.714 8.272 46.045 1.00 90.88 90 ILE A CA 1
ATOM 704 C C . ILE A 1 90 ? -21.392 8.333 46.825 1.00 90.88 90 ILE A C 1
ATOM 706 O O . ILE A 1 90 ? -20.481 9.056 46.437 1.00 90.88 90 ILE A O 1
ATOM 710 N N . GLU A 1 91 ? -21.257 7.547 47.894 1.00 93.62 91 GLU A N 1
ATOM 711 C CA . GLU A 1 91 ? -20.014 7.428 48.659 1.00 93.62 91 GLU A CA 1
ATOM 712 C C . GLU A 1 91 ? -18.907 6.749 47.836 1.00 93.62 91 GLU A C 1
ATOM 714 O O . GLU A 1 91 ? -17.745 7.144 47.918 1.00 93.62 91 GLU A O 1
ATOM 719 N N . ASN A 1 92 ? -19.274 5.815 46.949 1.00 92.12 92 ASN A N 1
ATOM 720 C CA . ASN A 1 92 ? -18.364 5.145 46.01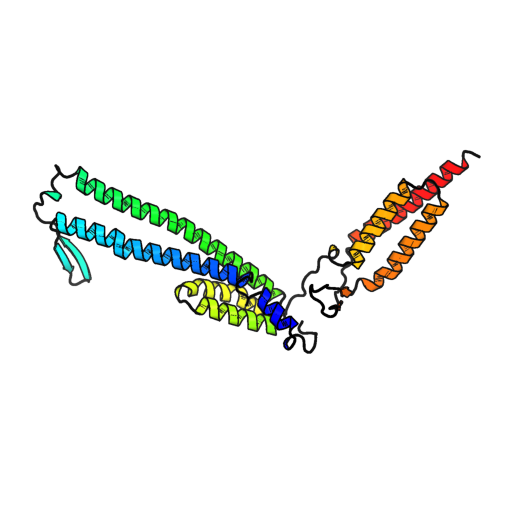6 1.00 92.12 92 ASN A CA 1
ATOM 721 C C . ASN A 1 92 ? -18.200 5.884 44.673 1.00 92.12 92 ASN A C 1
ATOM 723 O O . ASN A 1 92 ? -17.598 5.353 43.736 1.00 92.12 92 ASN A O 1
ATOM 727 N N . GLN A 1 93 ? -18.655 7.141 44.576 1.00 92.81 93 GLN A N 1
ATOM 728 C CA . GLN A 1 93 ? -18.625 7.927 43.337 1.00 92.81 93 GLN A CA 1
ATOM 729 C C . GLN A 1 93 ? -17.245 8.083 42.716 1.00 92.81 93 GLN A C 1
ATOM 731 O O . GLN A 1 93 ? -17.124 8.061 41.491 1.00 92.81 93 GLN A O 1
ATOM 736 N N . ALA A 1 94 ? -16.198 8.194 43.529 1.00 93.75 94 ALA A N 1
ATOM 737 C CA . ALA A 1 94 ? -14.833 8.265 43.021 1.00 93.75 94 ALA A CA 1
ATOM 738 C C . ALA A 1 94 ? -14.411 6.978 42.284 1.00 93.75 94 ALA A C 1
ATOM 740 O O . ALA A 1 94 ? -13.708 7.062 41.278 1.00 93.75 94 ALA A O 1
ATOM 741 N N . VAL A 1 95 ? -14.865 5.808 42.746 1.00 91.12 95 VAL A N 1
ATOM 742 C CA . VAL A 1 95 ? -14.476 4.497 42.205 1.00 91.12 95 VAL A CA 1
ATOM 743 C C . VAL A 1 95 ? -15.112 4.280 40.837 1.00 91.12 95 VAL A C 1
ATOM 745 O O . VAL A 1 95 ? -14.396 4.201 39.837 1.00 91.12 95 VAL A O 1
ATOM 748 N N . TYR A 1 96 ? -16.447 4.288 40.755 1.00 88.94 96 TYR A N 1
ATOM 749 C CA . TYR A 1 96 ? -17.121 4.035 39.479 1.00 88.94 96 TYR A CA 1
ATOM 750 C C . TYR A 1 96 ? -16.853 5.145 38.449 1.00 88.94 96 TYR A C 1
ATOM 752 O O . TYR A 1 96 ? -16.802 4.880 37.246 1.00 88.94 96 TYR A O 1
ATOM 760 N N . ALA A 1 97 ? -16.633 6.394 38.885 1.00 91.19 97 ALA A N 1
ATOM 761 C CA . ALA A 1 97 ? -16.238 7.465 37.971 1.00 91.19 97 ALA A CA 1
ATOM 762 C C . ALA A 1 97 ? -14.826 7.245 37.411 1.00 91.19 97 ALA A C 1
ATOM 764 O O . ALA A 1 97 ? -14.625 7.445 36.213 1.00 91.19 97 ALA A O 1
ATOM 765 N N . SER A 1 98 ? -13.867 6.810 38.237 1.00 92.06 98 SER A N 1
ATOM 766 C CA . SER A 1 98 ? -12.503 6.502 37.789 1.00 92.06 98 SER A CA 1
ATOM 767 C C . SER A 1 98 ? -12.493 5.379 36.753 1.00 92.06 98 SER A C 1
ATOM 769 O O . SER A 1 98 ? -11.813 5.485 35.736 1.00 92.06 98 SER A O 1
ATOM 771 N N . GLU A 1 99 ? -13.279 4.321 36.950 1.00 89.81 99 GLU A N 1
ATOM 772 C CA . GLU A 1 99 ? -13.324 3.198 36.006 1.00 89.81 99 GLU A CA 1
ATOM 773 C C . GLU A 1 99 ? -13.882 3.590 34.636 1.00 89.81 99 GLU A C 1
ATOM 775 O O . GLU A 1 99 ? -13.351 3.174 33.599 1.00 89.81 99 GLU A O 1
ATOM 780 N N . LEU A 1 100 ? -14.925 4.426 34.622 1.00 90.44 100 LEU A N 1
ATOM 781 C CA . LEU A 1 100 ? -15.484 4.985 33.393 1.00 90.44 100 LEU A CA 1
ATOM 782 C C . LEU A 1 100 ? -14.511 5.966 32.722 1.00 90.44 100 LEU A C 1
ATOM 784 O O . LEU A 1 100 ? -14.423 6.002 31.491 1.00 90.44 100 LEU A O 1
ATOM 788 N N . GLN A 1 101 ? -13.756 6.740 33.505 1.00 93.38 101 GLN A N 1
ATOM 789 C CA . GLN A 1 101 ? -12.707 7.623 32.988 1.00 93.38 101 GLN A CA 1
ATOM 790 C C . GLN A 1 101 ? -11.561 6.832 32.347 1.00 93.38 101 GLN A C 1
ATOM 792 O O . GLN A 1 101 ? -11.128 7.187 31.249 1.00 93.38 101 GLN A O 1
ATOM 797 N N . ASP A 1 102 ? -11.117 5.738 32.964 1.00 92.06 102 ASP A N 1
ATOM 798 C CA . ASP A 1 102 ? -10.090 4.854 32.406 1.00 92.06 102 ASP A CA 1
ATOM 799 C C . ASP A 1 102 ? -10.553 4.215 31.095 1.00 92.06 102 ASP A C 1
ATOM 801 O O . ASP A 1 102 ? -9.834 4.260 30.096 1.00 92.06 102 ASP A O 1
ATOM 805 N N . LEU A 1 103 ? -11.788 3.700 31.056 1.00 93.12 103 LEU A N 1
ATOM 806 C CA . LEU A 1 103 ? -12.375 3.167 29.826 1.00 93.12 103 LEU A CA 1
ATOM 807 C C . LEU A 1 103 ? -12.428 4.238 28.726 1.00 93.12 103 LEU A C 1
ATOM 809 O O . LEU A 1 103 ? -12.070 3.981 27.576 1.00 93.12 103 LEU A O 1
ATOM 813 N N . THR A 1 104 ? -12.829 5.459 29.082 1.00 94.25 104 THR A N 1
ATOM 814 C CA . THR A 1 104 ? -12.857 6.597 28.155 1.00 94.25 104 THR A CA 1
ATOM 815 C C . THR A 1 104 ? -11.459 6.922 27.629 1.00 94.25 104 THR A C 1
ATOM 817 O O . THR A 1 104 ? -11.287 7.187 26.439 1.00 94.25 104 THR A O 1
ATOM 820 N N . LYS A 1 105 ? -10.433 6.876 28.483 1.00 95.38 105 LYS A N 1
ATOM 821 C CA . LYS A 1 105 ? -9.036 7.111 28.101 1.00 95.38 105 LYS A CA 1
ATOM 822 C C . LYS A 1 105 ? -8.526 6.048 27.128 1.00 95.38 105 LYS A C 1
ATOM 824 O O . LYS A 1 105 ? -7.900 6.411 26.130 1.00 95.38 105 LYS A O 1
ATOM 829 N N . ASP A 1 106 ? -8.822 4.776 27.378 1.00 93.38 106 ASP A N 1
ATOM 830 C CA . ASP A 1 106 ? -8.442 3.670 26.495 1.00 93.38 106 ASP A CA 1
ATOM 831 C C . ASP A 1 106 ? -9.101 3.803 25.116 1.00 93.38 106 ASP A C 1
ATOM 833 O O . ASP A 1 106 ? -8.424 3.705 24.087 1.00 93.38 106 ASP A O 1
ATOM 837 N N . ILE A 1 107 ? -10.402 4.113 25.083 1.00 94.75 107 ILE A N 1
ATOM 838 C CA . ILE A 1 107 ? -11.149 4.355 23.840 1.00 94.75 107 ILE A CA 1
ATOM 839 C C . ILE A 1 107 ? -10.581 5.566 23.093 1.00 94.75 107 ILE A C 1
ATOM 841 O O . ILE A 1 107 ? -10.339 5.488 21.891 1.00 94.75 107 ILE A O 1
ATOM 845 N N . ASN A 1 108 ? -10.305 6.672 23.786 1.00 96.19 108 ASN A N 1
ATOM 846 C CA . ASN A 1 108 ? -9.726 7.864 23.166 1.00 96.19 108 ASN A CA 1
ATOM 847 C C . ASN A 1 108 ? -8.324 7.605 22.601 1.00 96.19 108 ASN A C 1
ATOM 849 O O . ASN A 1 108 ? -7.987 8.125 21.534 1.00 96.19 108 ASN A O 1
ATOM 853 N N . SER A 1 109 ? -7.505 6.793 23.279 1.00 94.56 109 SER A N 1
ATOM 854 C CA . SER A 1 109 ? -6.203 6.394 22.738 1.00 94.56 109 SER A CA 1
ATOM 855 C C . SER A 1 109 ? -6.370 5.568 21.469 1.00 94.56 109 SER A C 1
ATOM 857 O O . SER A 1 109 ? -5.711 5.868 20.475 1.00 94.56 109 SER A O 1
ATOM 859 N N . PHE A 1 110 ? -7.288 4.595 21.474 1.00 95.12 110 PHE A N 1
ATOM 860 C CA . PHE A 1 110 ? -7.614 3.816 20.283 1.00 95.12 110 PHE A CA 1
ATOM 861 C C . PHE A 1 110 ? -8.078 4.706 19.127 1.00 95.12 110 PHE A C 1
ATOM 863 O O . PHE A 1 110 ? -7.523 4.605 18.041 1.00 95.12 110 PHE A O 1
ATOM 870 N N . ILE A 1 111 ? -9.028 5.618 19.351 1.00 95.69 111 ILE A N 1
ATOM 871 C CA . ILE A 1 111 ? -9.531 6.533 18.311 1.00 95.69 111 ILE A CA 1
ATOM 872 C C . ILE A 1 111 ? -8.388 7.364 17.717 1.00 95.69 111 ILE A C 1
ATOM 874 O O . ILE A 1 111 ? -8.306 7.549 16.503 1.00 95.69 111 ILE A O 1
ATOM 878 N N . ARG A 1 112 ? -7.479 7.869 18.555 1.00 95.62 112 ARG A N 1
ATOM 879 C CA . ARG A 1 112 ? -6.314 8.632 18.090 1.00 95.62 112 ARG A CA 1
ATOM 880 C C . ARG A 1 112 ? -5.386 7.778 17.222 1.00 95.62 112 ARG A C 1
ATOM 882 O O . ARG A 1 112 ? -4.955 8.248 16.169 1.00 95.62 112 ARG A O 1
ATOM 889 N N . ASP A 1 113 ? -5.079 6.557 17.652 1.00 94.25 113 ASP A N 1
ATOM 890 C CA . ASP A 1 113 ? -4.227 5.634 16.898 1.00 94.25 113 ASP A CA 1
ATOM 891 C C . ASP A 1 113 ? -4.899 5.187 15.590 1.00 94.25 113 ASP A C 1
ATOM 893 O O . ASP A 1 113 ? -4.256 5.224 14.544 1.00 94.25 113 ASP A O 1
ATOM 897 N N . SER A 1 114 ? -6.199 4.894 15.622 1.00 96.19 114 SER A N 1
ATOM 898 C CA . SER A 1 114 ? -7.022 4.550 14.456 1.00 96.19 114 SER A CA 1
ATOM 899 C C . SER A 1 114 ? -7.036 5.675 13.418 1.00 96.19 114 SER A C 1
ATOM 901 O O . SER A 1 114 ? -6.780 5.447 12.238 1.00 96.19 114 SER A O 1
ATOM 903 N N . ASN A 1 115 ? -7.197 6.931 13.849 1.00 95.81 115 ASN A N 1
ATOM 904 C CA . ASN A 1 115 ? -7.104 8.092 12.957 1.00 95.81 115 ASN A CA 1
ATOM 905 C C . ASN A 1 115 ? -5.721 8.229 12.299 1.00 95.81 115 ASN A C 1
ATOM 907 O O . ASN A 1 115 ? -5.620 8.616 11.131 1.00 95.81 115 ASN A O 1
ATOM 911 N N . ARG A 1 116 ? -4.639 7.932 13.031 1.00 94.50 116 ARG A N 1
ATOM 912 C CA . ARG A 1 116 ? -3.282 7.917 12.464 1.00 94.50 116 ARG A CA 1
ATOM 913 C C . ARG A 1 116 ? -3.129 6.778 11.456 1.00 94.50 116 ARG A C 1
ATOM 915 O O . ARG A 1 116 ? -2.609 7.013 10.368 1.00 94.50 116 ARG A O 1
ATOM 922 N N . ASN A 1 117 ? -3.595 5.582 11.803 1.00 94.12 117 ASN A N 1
ATOM 923 C CA . ASN A 1 117 ? -3.521 4.397 10.954 1.00 94.12 117 ASN A CA 1
ATOM 924 C C . ASN A 1 117 ? -4.350 4.563 9.677 1.00 94.12 117 ASN A C 1
ATOM 926 O O . ASN A 1 117 ? -3.868 4.213 8.610 1.00 94.12 117 ASN A O 1
ATOM 930 N N . SER A 1 118 ? -5.531 5.178 9.755 1.00 93.31 118 SER A N 1
ATOM 931 C CA . SER A 1 118 ? -6.377 5.501 8.599 1.00 93.31 118 SER A CA 1
ATOM 932 C C . SER A 1 118 ? -5.659 6.416 7.600 1.00 93.31 118 SER A C 1
ATOM 934 O O . SER A 1 118 ? -5.628 6.131 6.403 1.00 93.31 118 SER A O 1
ATOM 936 N N . LYS A 1 119 ? -4.988 7.473 8.082 1.00 94.50 119 LYS A N 1
ATOM 937 C CA . LYS A 1 119 ? -4.151 8.331 7.223 1.00 94.50 119 LYS A CA 1
ATOM 938 C C . LYS A 1 119 ? -2.960 7.570 6.637 1.00 94.50 119 LYS A C 1
ATOM 940 O O . LYS A 1 119 ? -2.640 7.743 5.465 1.00 94.50 119 LYS A O 1
ATOM 945 N N . GLY A 1 120 ? -2.307 6.734 7.447 1.00 94.50 120 GLY A N 1
ATOM 946 C CA . GLY A 1 120 ? -1.212 5.873 7.000 1.00 94.50 120 GLY A CA 1
ATOM 947 C C . GLY A 1 120 ? -1.648 4.909 5.896 1.00 94.50 120 GLY A C 1
ATOM 948 O O . GLY A 1 120 ? -0.963 4.794 4.887 1.00 94.50 120 GLY A O 1
ATOM 949 N N . TYR A 1 121 ? -2.820 4.293 6.054 1.00 94.50 121 TYR A N 1
ATOM 950 C CA . TYR A 1 121 ? -3.435 3.402 5.077 1.00 94.50 121 TYR A CA 1
ATOM 951 C C . TYR A 1 121 ? -3.688 4.121 3.752 1.00 94.50 121 TYR A C 1
ATOM 953 O O . TYR A 1 121 ? -3.207 3.663 2.722 1.00 94.50 121 TYR A O 1
ATOM 961 N N . ALA A 1 122 ? -4.352 5.282 3.777 1.00 93.44 122 ALA A N 1
ATOM 962 C CA . ALA A 1 122 ? -4.626 6.053 2.563 1.00 93.44 122 ALA A CA 1
ATOM 963 C C . ALA A 1 122 ? -3.336 6.409 1.799 1.00 93.44 122 ALA A C 1
ATOM 965 O O . ALA A 1 122 ? -3.268 6.268 0.579 1.00 93.44 122 ALA A O 1
ATOM 966 N N . ASN A 1 123 ? -2.282 6.802 2.521 1.00 95.25 123 ASN A N 1
ATOM 967 C CA . ASN A 1 123 ? -0.979 7.090 1.924 1.00 95.25 123 ASN A CA 1
ATOM 968 C C . ASN A 1 123 ? -0.308 5.835 1.343 1.00 95.25 123 ASN A C 1
ATOM 970 O O . ASN A 1 123 ? 0.265 5.899 0.256 1.00 95.25 123 ASN A O 1
ATOM 974 N N . ALA A 1 124 ? -0.362 4.706 2.055 1.00 95.12 124 ALA A N 1
ATOM 975 C CA . ALA A 1 124 ? 0.217 3.442 1.607 1.00 95.12 124 ALA A CA 1
ATOM 976 C C . ALA A 1 124 ? -0.482 2.918 0.343 1.00 95.12 124 ALA A C 1
ATOM 978 O O . ALA A 1 124 ? 0.200 2.545 -0.611 1.00 95.12 124 ALA A O 1
ATOM 979 N N . VAL A 1 125 ? -1.819 2.971 0.305 1.00 95.38 125 VAL A N 1
ATOM 980 C CA . VAL A 1 125 ? -2.619 2.628 -0.881 1.00 95.38 125 VAL A CA 1
ATOM 981 C C . VAL A 1 125 ? -2.262 3.550 -2.041 1.00 95.38 125 VAL A C 1
ATOM 983 O O . VAL A 1 125 ? -1.862 3.059 -3.090 1.00 95.38 125 VAL A O 1
ATOM 986 N N . SER A 1 126 ? -2.302 4.875 -1.854 1.00 95.38 126 SER A N 1
ATOM 987 C CA . SER A 1 126 ? -1.951 5.824 -2.922 1.00 95.38 126 SER A CA 1
ATOM 988 C C . SER A 1 126 ? -0.564 5.544 -3.496 1.00 95.38 126 SER A C 1
ATOM 990 O O . SER A 1 126 ? -0.405 5.474 -4.709 1.00 95.38 126 SER A O 1
ATOM 992 N N . LYS A 1 127 ? 0.436 5.320 -2.638 1.00 95.06 127 LYS A N 1
ATOM 993 C CA . LYS A 1 127 ? 1.812 5.041 -3.060 1.00 95.06 127 LYS A CA 1
ATOM 994 C C . LYS A 1 127 ? 1.932 3.732 -3.845 1.00 95.06 127 LYS A C 1
ATOM 996 O O . LYS A 1 127 ? 2.660 3.692 -4.841 1.00 95.06 127 LYS A O 1
ATOM 1001 N N . LEU A 1 128 ? 1.235 2.680 -3.407 1.00 95.44 128 LEU A N 1
ATOM 1002 C CA . LEU A 1 128 ? 1.167 1.406 -4.123 1.00 95.44 128 LEU A CA 1
ATOM 1003 C C . LEU A 1 128 ? 0.534 1.597 -5.504 1.00 95.44 128 LEU A C 1
ATOM 1005 O O . LEU A 1 128 ? 1.095 1.138 -6.498 1.00 95.44 128 LEU A O 1
ATOM 1009 N N . LEU A 1 129 ? -0.579 2.328 -5.579 1.00 95.31 129 LEU A N 1
ATOM 1010 C CA . LEU A 1 129 ? -1.275 2.624 -6.830 1.00 95.31 129 LEU A CA 1
ATOM 1011 C C . LEU A 1 129 ? -0.425 3.470 -7.784 1.00 95.31 129 LEU A C 1
ATOM 1013 O O . LEU A 1 129 ? -0.314 3.120 -8.952 1.00 95.31 129 LEU A O 1
ATOM 1017 N N . ASP A 1 130 ? 0.236 4.524 -7.301 1.00 94.50 130 ASP A N 1
ATOM 1018 C CA . ASP A 1 130 ? 1.097 5.391 -8.119 1.00 94.50 130 ASP A CA 1
ATOM 1019 C C . ASP A 1 130 ? 2.297 4.616 -8.701 1.00 94.50 130 ASP A C 1
ATOM 1021 O O . ASP A 1 130 ? 2.693 4.794 -9.860 1.00 94.50 130 ASP A O 1
ATOM 1025 N N . THR A 1 131 ? 2.876 3.720 -7.895 1.00 92.88 131 THR A N 1
ATOM 1026 C CA . THR A 1 131 ? 3.982 2.850 -8.322 1.00 92.88 131 THR A CA 1
ATOM 1027 C C . THR A 1 131 ? 3.494 1.829 -9.350 1.00 92.88 131 THR A C 1
ATOM 1029 O O . THR A 1 131 ? 4.129 1.647 -10.390 1.00 92.88 131 THR A O 1
ATOM 1032 N N . SER A 1 132 ? 2.341 1.210 -9.094 1.00 94.50 132 SER A N 1
ATOM 1033 C CA . SER A 1 132 ? 1.704 0.241 -9.991 1.00 94.50 132 SER A CA 1
ATOM 1034 C C . SER A 1 132 ? 1.331 0.867 -11.332 1.00 94.50 132 SER A C 1
ATOM 1036 O O . SER A 1 132 ? 1.647 0.306 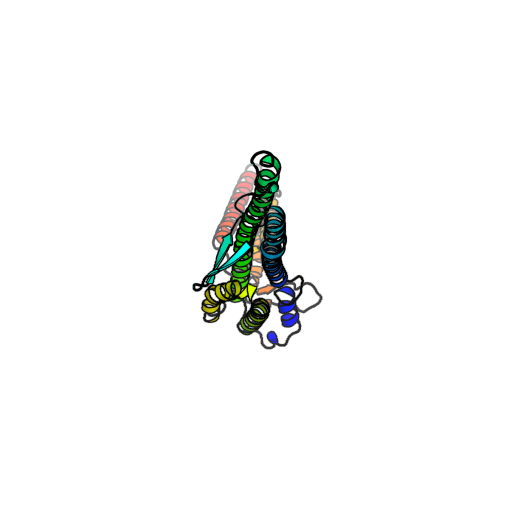-12.377 1.00 94.50 132 SER A O 1
ATOM 1038 N N . GLU A 1 133 ? 0.743 2.063 -11.320 1.00 93.94 133 GLU A N 1
ATOM 1039 C CA . GLU A 1 133 ? 0.422 2.848 -12.514 1.00 93.94 133 GLU A CA 1
ATOM 1040 C C . GLU A 1 133 ? 1.681 3.120 -13.339 1.00 93.94 133 GLU A C 1
ATOM 1042 O O . GLU A 1 133 ? 1.682 2.931 -14.554 1.00 93.94 133 GLU A O 1
ATOM 1047 N N . THR A 1 134 ? 2.781 3.499 -12.685 1.00 89.44 134 THR A N 1
ATOM 1048 C CA . THR A 1 134 ? 4.066 3.722 -13.359 1.00 89.44 134 THR A CA 1
ATOM 1049 C C . THR A 1 134 ? 4.576 2.445 -14.026 1.00 89.44 134 THR A C 1
ATOM 1051 O O . THR A 1 134 ? 4.965 2.483 -15.194 1.00 89.44 134 THR A O 1
ATOM 1054 N N . ILE A 1 135 ? 4.558 1.311 -13.318 1.00 89.75 135 ILE A N 1
ATOM 1055 C CA . ILE A 1 135 ? 4.979 0.016 -13.870 1.00 89.75 135 ILE A CA 1
ATOM 1056 C C . ILE A 1 135 ? 4.104 -0.340 -15.069 1.00 89.75 135 ILE A C 1
ATOM 1058 O O . ILE A 1 135 ? 4.629 -0.564 -16.156 1.00 89.75 135 ILE A O 1
ATOM 1062 N N . VAL A 1 136 ? 2.781 -0.325 -14.911 1.00 92.31 136 VAL A N 1
ATOM 1063 C CA . VAL A 1 136 ? 1.839 -0.711 -15.967 1.00 92.31 136 VAL A CA 1
ATOM 1064 C C . VAL A 1 136 ? 1.958 0.212 -17.174 1.00 92.31 136 VAL A C 1
ATOM 1066 O O . VAL A 1 136 ? 2.020 -0.266 -18.304 1.00 92.31 136 VAL A O 1
ATOM 1069 N N . LYS A 1 137 ? 2.088 1.525 -16.979 1.00 88.62 137 LYS A N 1
ATOM 1070 C CA . LYS A 1 137 ? 2.221 2.492 -18.076 1.00 88.62 137 LYS A CA 1
ATOM 1071 C C . LYS A 1 137 ? 3.382 2.169 -19.019 1.00 88.62 137 LYS A C 1
ATOM 1073 O O . LYS A 1 137 ? 3.218 2.303 -20.233 1.00 88.62 137 LYS A O 1
ATOM 1078 N N . TYR A 1 138 ? 4.516 1.729 -18.478 1.00 85.44 138 TYR A N 1
ATOM 1079 C CA . TYR A 1 138 ? 5.758 1.539 -19.235 1.00 85.44 138 TYR A CA 1
ATOM 1080 C C . TYR A 1 138 ? 6.116 0.079 -19.537 1.00 85.44 138 TYR A C 1
ATOM 1082 O O . TYR A 1 138 ? 6.911 -0.184 -20.440 1.00 85.44 138 TYR A O 1
ATOM 1090 N N . ALA A 1 139 ? 5.567 -0.874 -18.790 1.00 86.12 139 ALA A N 1
ATOM 1091 C CA . ALA A 1 139 ? 5.827 -2.292 -18.983 1.00 86.12 139 ALA A CA 1
ATOM 1092 C C . ALA A 1 139 ? 5.203 -2.809 -20.289 1.00 86.12 139 ALA A C 1
ATOM 1094 O O . ALA A 1 139 ? 4.112 -2.386 -20.680 1.00 86.12 139 ALA A O 1
ATOM 1095 N N . GLY A 1 140 ? 5.891 -3.756 -20.938 1.00 86.44 140 GLY A N 1
ATOM 1096 C CA . GLY A 1 140 ? 5.340 -4.507 -22.073 1.00 86.44 140 GLY A CA 1
ATOM 1097 C C . GLY A 1 140 ? 4.189 -5.427 -21.655 1.00 86.44 140 GLY A C 1
ATOM 1098 O O . GLY A 1 140 ? 3.991 -5.678 -20.462 1.00 86.44 140 GLY A O 1
ATOM 1099 N N . GLN A 1 141 ? 3.430 -5.946 -22.620 1.00 88.00 141 GLN A N 1
ATOM 1100 C CA . GLN A 1 141 ? 2.161 -6.642 -22.346 1.00 88.00 141 GLN A CA 1
ATOM 1101 C C . GLN A 1 141 ? 2.313 -7.851 -21.413 1.00 88.00 141 GLN A C 1
ATOM 1103 O O . GLN A 1 141 ? 1.554 -7.986 -20.453 1.00 88.00 141 GLN A O 1
ATOM 1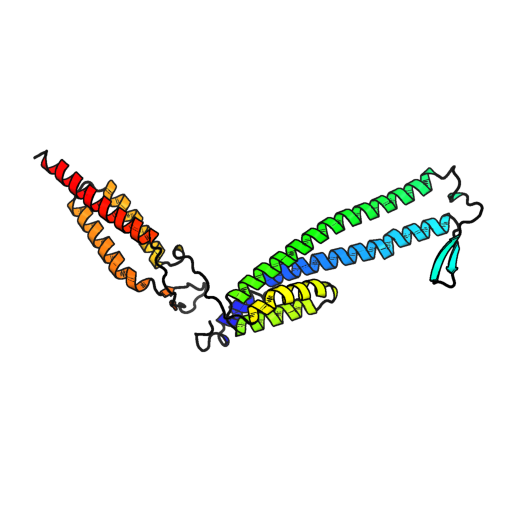108 N N . THR A 1 142 ? 3.325 -8.690 -21.637 1.00 89.19 142 THR A N 1
ATOM 1109 C CA . THR A 1 142 ? 3.581 -9.871 -20.794 1.00 89.19 142 THR A CA 1
ATOM 1110 C C . THR A 1 142 ? 3.921 -9.477 -19.356 1.00 89.19 142 THR A C 1
ATOM 1112 O O . THR A 1 142 ? 3.412 -10.072 -18.411 1.00 89.19 142 THR A O 1
ATOM 1115 N N . MET A 1 143 ? 4.721 -8.422 -19.177 1.00 90.19 143 MET A N 1
ATOM 1116 C CA . MET A 1 143 ? 5.107 -7.939 -17.849 1.00 90.19 143 MET A CA 1
ATOM 1117 C C . MET A 1 143 ? 3.935 -7.310 -17.101 1.00 90.19 143 MET A C 1
ATOM 1119 O O . MET A 1 143 ? 3.825 -7.506 -15.896 1.00 90.19 143 MET A O 1
ATOM 1123 N N . ARG A 1 144 ? 3.045 -6.597 -17.803 1.00 92.38 144 ARG A N 1
ATOM 1124 C CA . ARG A 1 144 ? 1.797 -6.090 -17.216 1.00 92.38 144 ARG A CA 1
ATOM 1125 C C . ARG A 1 144 ? 0.952 -7.231 -16.671 1.00 92.38 144 ARG A C 1
ATOM 1127 O O . ARG A 1 144 ? 0.540 -7.163 -15.524 1.00 92.38 144 ARG A O 1
ATOM 1134 N N . LYS A 1 145 ? 0.755 -8.287 -17.466 1.00 92.88 145 LYS A N 1
ATOM 1135 C CA . LYS A 1 145 ? -0.018 -9.461 -17.053 1.00 92.88 145 LYS A CA 1
ATOM 1136 C C . LYS A 1 145 ? 0.599 -10.141 -15.829 1.00 92.88 145 LYS A C 1
ATOM 1138 O O . LYS A 1 145 ? -0.099 -10.331 -14.842 1.00 92.88 145 LYS A O 1
ATOM 1143 N N . ASP A 1 146 ? 1.896 -10.449 -15.874 1.00 94.19 146 ASP A N 1
ATOM 1144 C CA . ASP A 1 146 ? 2.598 -11.092 -14.754 1.00 94.19 146 ASP A CA 1
ATOM 1145 C C . ASP A 1 146 ? 2.534 -10.239 -13.475 1.00 94.19 146 ASP A C 1
ATOM 1147 O O . ASP A 1 146 ? 2.325 -10.767 -12.383 1.00 94.19 146 ASP A O 1
ATOM 1151 N N . PHE A 1 147 ? 2.702 -8.921 -13.609 1.00 95.25 147 PHE A N 1
ATOM 1152 C CA . PHE A 1 147 ? 2.616 -7.978 -12.498 1.00 95.25 147 PHE A CA 1
ATOM 1153 C C . PHE A 1 147 ? 1.205 -7.915 -11.904 1.00 95.25 147 PHE A C 1
ATOM 1155 O O . PHE A 1 147 ? 1.053 -8.043 -10.690 1.00 95.25 147 PHE A O 1
ATOM 1162 N N . THR A 1 148 ? 0.187 -7.740 -12.750 1.00 95.25 148 THR A N 1
ATOM 1163 C CA . THR A 1 148 ? -1.215 -7.656 -12.333 1.00 95.25 148 THR A CA 1
ATOM 1164 C C . THR A 1 148 ? -1.641 -8.926 -11.613 1.00 95.25 148 THR A C 1
ATOM 1166 O O . THR A 1 148 ? -2.081 -8.834 -10.474 1.00 95.25 148 THR A O 1
ATOM 1169 N N . THR A 1 149 ? -1.379 -10.106 -12.183 1.00 95.50 149 THR A N 1
ATOM 1170 C CA . THR A 1 149 ? -1.682 -11.381 -11.515 1.00 95.50 149 THR A CA 1
ATOM 1171 C C . THR A 1 149 ? -0.964 -11.503 -10.169 1.00 95.50 149 THR A C 1
ATOM 1173 O O . THR A 1 149 ? -1.587 -11.843 -9.170 1.00 95.50 149 THR A O 1
ATOM 1176 N N . SER A 1 150 ? 0.327 -11.159 -10.098 1.00 94.56 150 SER A N 1
ATOM 1177 C CA . SER A 1 150 ? 1.078 -11.233 -8.837 1.00 94.56 150 SER A CA 1
ATOM 1178 C C . SER A 1 150 ? 0.515 -10.311 -7.751 1.00 94.56 150 SER A C 1
ATOM 1180 O O . SER A 1 150 ? 0.518 -10.676 -6.571 1.00 94.56 150 SER A O 1
ATOM 1182 N N . LEU A 1 151 ? 0.091 -9.099 -8.113 1.00 94.75 151 LEU A N 1
ATOM 1183 C CA . LEU A 1 151 ? -0.429 -8.131 -7.153 1.00 94.75 151 LEU A CA 1
ATOM 1184 C C . LEU A 1 151 ? -1.867 -8.466 -6.739 1.00 94.75 151 LEU A C 1
ATOM 1186 O O . LEU A 1 151 ? -2.173 -8.399 -5.549 1.00 94.75 151 LEU A O 1
ATOM 1190 N N . GLU A 1 152 ? -2.707 -8.897 -7.680 1.00 95.12 152 GLU A N 1
ATOM 1191 C CA . GLU A 1 152 ? -4.057 -9.411 -7.420 1.00 95.12 152 GLU A CA 1
ATOM 1192 C C . GLU A 1 152 ? -4.026 -10.614 -6.480 1.00 95.12 152 GLU A C 1
ATOM 1194 O O . GLU A 1 152 ? -4.747 -10.617 -5.487 1.00 95.12 152 GLU A O 1
ATOM 1199 N N . ASP A 1 153 ? -3.143 -11.590 -6.710 1.00 94.69 153 ASP A N 1
ATOM 1200 C CA . ASP A 1 153 ? -2.978 -12.740 -5.815 1.00 94.69 153 ASP A CA 1
ATOM 1201 C C . ASP A 1 153 ? -2.577 -12.291 -4.405 1.00 94.69 153 ASP A C 1
ATOM 1203 O O . ASP A 1 153 ? -3.074 -12.798 -3.395 1.00 94.69 153 ASP A O 1
ATOM 1207 N N . THR A 1 154 ? -1.690 -11.297 -4.314 1.00 92.75 154 THR A N 1
ATOM 1208 C CA . THR A 1 154 ? -1.201 -10.803 -3.025 1.00 92.75 154 THR A CA 1
ATOM 1209 C C . THR A 1 154 ? -2.292 -10.057 -2.258 1.00 92.75 154 THR A C 1
ATOM 1211 O O . THR A 1 154 ? -2.500 -10.334 -1.073 1.00 92.75 154 THR A O 1
ATOM 1214 N N . LEU A 1 155 ? -3.010 -9.137 -2.904 1.00 93.56 155 LEU A N 1
ATOM 1215 C CA . LEU A 1 155 ? -4.100 -8.379 -2.283 1.00 93.56 155 LEU A CA 1
ATOM 1216 C C . LEU A 1 155 ? -5.330 -9.267 -2.031 1.00 93.56 155 LEU A C 1
ATOM 1218 O O . LEU A 1 155 ? -5.933 -9.193 -0.965 1.00 93.56 155 LEU A O 1
ATOM 1222 N N . GLY A 1 156 ? -5.649 -10.174 -2.951 1.00 91.75 156 GLY A N 1
ATOM 1223 C CA . GLY A 1 156 ? -6.759 -11.124 -2.859 1.00 91.75 156 GLY A CA 1
ATOM 1224 C C . GLY A 1 156 ? -6.545 -12.247 -1.841 1.00 91.75 156 GLY A C 1
ATOM 1225 O O . GLY A 1 156 ? -7.512 -12.857 -1.387 1.00 91.75 156 GLY A O 1
ATOM 1226 N N . SER A 1 157 ? -5.302 -12.493 -1.408 1.00 90.94 157 SER A N 1
ATOM 1227 C CA . SER A 1 157 ? -4.992 -13.505 -0.386 1.00 90.94 157 SER A CA 1
ATOM 1228 C C . SER A 1 157 ? -5.650 -13.243 0.975 1.00 90.94 157 SER A C 1
ATOM 1230 O O . SER A 1 157 ? -5.743 -14.157 1.801 1.00 90.94 157 SER A O 1
ATOM 1232 N N . ARG A 1 158 ? -6.086 -12.003 1.240 1.00 87.94 158 ARG A N 1
ATOM 1233 C CA . ARG A 1 158 ? -6.687 -11.590 2.512 1.00 87.94 158 ARG A CA 1
ATOM 1234 C C . ARG A 1 158 ? -7.953 -10.766 2.284 1.00 87.94 158 ARG A C 1
ATOM 1236 O O . ARG A 1 158 ? -7.893 -9.749 1.597 1.00 87.94 158 ARG A O 1
ATOM 1243 N N . PRO A 1 159 ? -9.083 -11.112 2.929 1.00 89.38 159 PRO A N 1
ATOM 1244 C CA . PRO A 1 159 ? -10.332 -10.375 2.751 1.00 89.38 159 PRO A CA 1
ATOM 1245 C C . PRO A 1 159 ? -10.225 -8.919 3.219 1.00 89.38 159 PRO A C 1
ATOM 1247 O O . PRO A 1 159 ? -10.953 -8.055 2.736 1.00 89.38 159 PRO A O 1
ATOM 1250 N N . GLU A 1 160 ? -9.309 -8.621 4.140 1.00 87.25 160 GLU A N 1
ATOM 1251 C CA . GLU A 1 160 ? -9.163 -7.279 4.705 1.00 87.25 160 GLU A CA 1
ATOM 1252 C C . GLU A 1 160 ? -8.461 -6.291 3.762 1.00 87.25 160 GLU A C 1
ATOM 1254 O O . GLU A 1 160 ? -8.440 -5.095 4.041 1.00 87.25 160 GLU A O 1
ATOM 1259 N N . LEU A 1 161 ? -7.919 -6.777 2.642 1.00 91.62 161 LEU A N 1
ATOM 1260 C CA . LEU A 1 161 ? -7.314 -5.972 1.580 1.00 91.62 161 LEU A CA 1
ATOM 1261 C C . LEU A 1 161 ? -8.237 -5.799 0.363 1.00 91.62 161 LEU A C 1
ATOM 1263 O O . LEU A 1 161 ? -7.834 -5.162 -0.605 1.00 91.62 161 LEU A O 1
ATOM 1267 N N . SER A 1 162 ? -9.472 -6.308 0.420 1.00 90.38 162 SER A N 1
ATOM 1268 C CA . SER A 1 162 ? -10.455 -6.218 -0.675 1.00 90.38 162 SER A CA 1
ATOM 1269 C C . SER A 1 162 ? -10.670 -4.791 -1.179 1.00 90.38 162 SER A C 1
ATOM 1271 O O . SER A 1 162 ? -10.634 -4.561 -2.377 1.00 90.38 162 SER A O 1
ATOM 1273 N N . ILE A 1 163 ? -10.778 -3.815 -0.276 1.00 89.50 163 ILE A N 1
ATOM 1274 C CA . ILE A 1 163 ? -10.944 -2.403 -0.655 1.00 89.50 163 ILE A CA 1
ATOM 1275 C C . ILE A 1 163 ? -9.731 -1.893 -1.452 1.00 89.50 163 ILE A C 1
ATOM 1277 O O . ILE A 1 163 ? -9.893 -1.194 -2.444 1.00 89.50 163 ILE A O 1
ATOM 1281 N N . ALA A 1 164 ? -8.510 -2.263 -1.052 1.00 92.44 164 ALA A N 1
ATOM 1282 C CA . ALA A 1 164 ? -7.304 -1.868 -1.781 1.00 92.44 164 ALA A CA 1
ATOM 1283 C C . ALA A 1 164 ? -7.202 -2.554 -3.155 1.00 92.44 164 ALA A C 1
ATOM 1285 O O . ALA A 1 164 ? -6.632 -1.980 -4.082 1.00 92.44 164 ALA A O 1
ATOM 1286 N N . LEU A 1 165 ? -7.742 -3.770 -3.284 1.00 94.81 165 LEU A N 1
ATOM 1287 C CA . LEU A 1 165 ? -7.860 -4.473 -4.560 1.00 94.81 165 LEU A CA 1
ATOM 1288 C C . LEU A 1 165 ? -8.889 -3.794 -5.479 1.00 94.81 165 LEU A C 1
ATOM 1290 O O . LEU A 1 165 ? -8.610 -3.594 -6.657 1.00 94.81 165 LEU A O 1
ATOM 1294 N N . ASP A 1 166 ? -10.031 -3.370 -4.940 1.00 94.88 166 ASP A N 1
ATOM 1295 C CA . ASP A 1 166 ? -11.038 -2.616 -5.695 1.00 94.88 166 ASP A CA 1
ATOM 1296 C C . ASP A 1 166 ? -10.467 -1.276 -6.198 1.00 94.88 166 ASP A C 1
ATOM 1298 O O . ASP A 1 166 ? -10.603 -0.941 -7.378 1.00 94.88 166 ASP A O 1
ATOM 1302 N N . ASP A 1 167 ? -9.752 -0.542 -5.335 1.00 94.06 167 ASP A N 1
ATOM 1303 C CA . ASP A 1 167 ? -9.058 0.701 -5.703 1.00 94.06 167 ASP A CA 1
ATOM 1304 C C . ASP A 1 167 ? -7.993 0.461 -6.794 1.00 94.06 167 ASP A C 1
ATOM 1306 O O . ASP A 1 167 ? -7.788 1.300 -7.680 1.00 94.06 167 ASP A O 1
ATOM 1310 N N . TYR A 1 168 ? -7.310 -0.689 -6.745 1.00 95.00 168 TYR A N 1
ATOM 1311 C CA . TYR A 1 168 ? -6.354 -1.110 -7.768 1.00 95.00 168 TYR A CA 1
ATOM 1312 C C . TYR A 1 168 ? -7.035 -1.309 -9.120 1.00 95.00 168 TYR A C 1
ATOM 1314 O O . TYR A 1 168 ? -6.621 -0.674 -10.092 1.00 95.00 168 TYR A O 1
ATOM 1322 N N . HIS A 1 169 ? -8.103 -2.103 -9.177 1.00 95.56 169 HIS A N 1
ATOM 1323 C CA . HIS A 1 169 ? -8.860 -2.333 -10.408 1.00 95.56 169 HIS A CA 1
ATOM 1324 C C . HIS A 1 169 ? -9.381 -1.029 -11.007 1.00 95.56 169 HIS A C 1
ATOM 1326 O O . HIS A 1 169 ? -9.161 -0.741 -12.184 1.00 95.56 169 HIS A O 1
ATOM 1332 N N . GLN A 1 170 ? -9.972 -0.166 -10.175 1.00 94.75 170 GLN A N 1
ATOM 1333 C CA . GLN A 1 170 ? -10.514 1.113 -10.629 1.00 94.75 170 GLN A CA 1
ATOM 1334 C C . GLN A 1 170 ? -9.462 1.992 -11.323 1.00 94.75 170 GLN A C 1
ATOM 1336 O O . GLN A 1 170 ? -9.785 2.723 -12.264 1.00 94.75 170 GLN A O 1
ATOM 1341 N N . ARG A 1 171 ? -8.210 1.951 -10.859 1.00 92.81 171 ARG A N 1
ATOM 1342 C CA . ARG A 1 171 ? -7.143 2.822 -11.359 1.00 92.81 171 ARG A CA 1
ATOM 1343 C C . ARG A 1 171 ? -6.287 2.184 -12.450 1.00 92.81 171 ARG A C 1
ATOM 1345 O O . ARG A 1 171 ? -5.798 2.902 -13.322 1.00 92.81 171 ARG A O 1
ATOM 1352 N N . ILE A 1 172 ? -6.082 0.872 -12.403 1.00 94.56 172 ILE A N 1
ATOM 1353 C CA . ILE A 1 172 ? -5.114 0.171 -13.250 1.00 94.56 172 ILE A CA 1
ATOM 1354 C C . ILE A 1 172 ? -5.770 -0.523 -14.444 1.00 94.56 172 ILE A C 1
ATOM 1356 O O . ILE A 1 172 ? -5.180 -0.489 -15.526 1.00 94.56 172 ILE A O 1
ATOM 1360 N N . ASP A 1 173 ? -6.986 -1.058 -14.314 1.00 93.25 173 ASP A N 1
ATOM 1361 C CA . ASP A 1 173 ? -7.669 -1.751 -15.417 1.00 93.25 173 ASP A CA 1
ATOM 1362 C C . ASP A 1 173 ? -7.775 -0.889 -16.693 1.00 93.25 173 ASP A C 1
ATOM 1364 O O . ASP A 1 173 ? -7.416 -1.380 -17.769 1.00 93.25 173 ASP A O 1
ATOM 1368 N N . PRO A 1 174 ? -8.112 0.422 -16.625 1.00 92.19 174 PRO A N 1
ATOM 1369 C CA . PRO A 1 174 ? -8.143 1.275 -17.817 1.00 92.19 174 PRO A CA 1
ATOM 1370 C C . PRO A 1 174 ? -6.780 1.410 -18.519 1.00 92.19 174 PRO A C 1
ATOM 1372 O O . PRO A 1 174 ? -6.703 1.653 -19.725 1.00 92.19 174 PRO A O 1
ATOM 1375 N N . LEU A 1 175 ? -5.675 1.269 -17.779 1.00 89.19 175 LEU A N 1
ATOM 1376 C CA . LEU A 1 175 ? -4.321 1.361 -18.327 1.00 89.19 175 LEU A CA 1
ATOM 1377 C C . LEU A 1 175 ? -3.903 0.072 -19.034 1.00 89.19 175 LEU A C 1
ATOM 1379 O O . LEU A 1 175 ? -3.107 0.135 -19.978 1.00 89.19 175 LEU A O 1
ATOM 1383 N N . LEU A 1 176 ? -4.438 -1.075 -18.613 1.00 89.38 176 LEU A N 1
ATOM 1384 C CA . LEU A 1 176 ? -4.169 -2.373 -19.232 1.00 89.38 176 LEU A CA 1
ATOM 1385 C C . LEU A 1 176 ? -4.724 -2.448 -20.660 1.00 89.38 176 LEU A C 1
ATOM 1387 O O . LEU A 1 176 ? -4.089 -3.061 -21.518 1.00 89.38 176 LEU A O 1
ATOM 1391 N N . GLU A 1 177 ? -5.835 -1.760 -20.937 1.00 87.19 177 GLU A N 1
ATOM 1392 C CA . GLU A 1 177 ? -6.433 -1.652 -22.277 1.00 87.19 177 GLU A CA 1
ATOM 1393 C C . GLU A 1 177 ? -5.619 -0.757 -23.232 1.00 87.19 177 GLU A C 1
ATOM 1395 O O . GLU A 1 177 ? -5.674 -0.905 -24.456 1.00 87.19 177 GLU A O 1
ATOM 1400 N N . SER A 1 178 ? -4.833 0.175 -22.687 1.00 85.31 178 SER A N 1
ATOM 1401 C CA . SER A 1 178 ? -4.012 1.104 -23.469 1.00 85.31 178 SER A CA 1
ATOM 1402 C C . SER A 1 178 ? -2.699 0.467 -23.941 1.00 85.31 178 SER A C 1
ATOM 1404 O O . SER A 1 178 ? -2.143 -0.408 -23.279 1.00 85.31 178 SER A O 1
ATOM 1406 N N . LYS A 1 179 ? -2.132 0.918 -25.070 1.00 83.44 179 LYS A N 1
ATOM 1407 C CA . LYS A 1 179 ? -0.802 0.445 -25.503 1.00 83.44 179 LYS A CA 1
ATOM 1408 C C . LYS A 1 179 ? 0.305 0.927 -24.543 1.00 83.44 179 LYS A C 1
ATOM 1410 O O . LYS A 1 179 ? 0.217 2.055 -24.053 1.00 83.44 179 LYS A O 1
ATOM 1415 N N . PRO A 1 180 ? 1.365 0.126 -24.310 1.00 81.75 180 PRO A N 1
ATOM 1416 C CA . PRO A 1 180 ? 2.545 0.558 -23.562 1.00 81.75 180 PRO A CA 1
ATOM 1417 C C . PRO A 1 180 ? 3.113 1.876 -24.072 1.00 81.75 180 PRO A C 1
ATOM 1419 O O . PRO A 1 180 ? 3.330 2.055 -25.270 1.00 81.75 180 PRO A O 1
ATOM 1422 N N . SER A 1 181 ? 3.349 2.804 -23.146 1.00 76.06 181 SER A N 1
ATOM 1423 C CA . SER A 1 181 ? 4.047 4.047 -23.451 1.00 76.06 181 SER A CA 1
ATOM 1424 C C . SER A 1 181 ? 5.558 3.808 -23.418 1.00 76.06 181 SER A C 1
ATOM 1426 O O . SER A 1 181 ? 6.038 3.099 -22.531 1.00 76.06 181 SER A O 1
ATOM 1428 N N . PRO A 1 182 ? 6.340 4.413 -24.326 1.00 68.44 182 PRO A N 1
ATOM 1429 C CA . PRO A 1 182 ? 7.792 4.376 -24.224 1.00 68.44 182 PRO A CA 1
ATOM 1430 C C . PRO A 1 182 ? 8.259 5.111 -22.959 1.00 68.44 182 PRO A C 1
ATOM 1432 O O . PRO A 1 182 ? 7.683 6.127 -22.559 1.00 68.44 182 PRO A O 1
ATOM 1435 N N . ILE A 1 183 ? 9.313 4.599 -22.319 1.00 67.00 183 ILE A N 1
ATOM 1436 C CA . ILE A 1 183 ? 9.911 5.237 -21.140 1.00 67.00 183 ILE A CA 1
ATOM 1437 C C . ILE A 1 183 ? 10.636 6.515 -21.585 1.00 67.00 183 ILE A C 1
ATOM 1439 O O . ILE A 1 183 ? 11.540 6.428 -22.419 1.00 67.00 183 ILE A O 1
ATOM 1443 N N . PRO A 1 184 ? 10.320 7.695 -21.015 1.00 59.56 184 PRO A N 1
ATOM 1444 C CA . PRO A 1 184 ? 11.075 8.906 -21.296 1.00 59.56 184 PRO A CA 1
ATOM 1445 C C . PRO A 1 184 ? 12.464 8.806 -20.654 1.00 59.56 184 PRO A C 1
ATOM 1447 O O . PRO A 1 184 ? 12.634 8.971 -19.442 1.00 59.56 184 PRO A O 1
ATOM 1450 N N . VAL A 1 185 ? 13.483 8.535 -21.467 1.00 57.00 185 VAL A N 1
ATOM 1451 C CA . VAL A 1 185 ? 14.876 8.516 -21.014 1.00 57.00 185 VAL A CA 1
ATOM 1452 C C . VAL A 1 185 ? 15.394 9.948 -20.959 1.00 57.00 185 VAL A C 1
ATOM 1454 O O . VAL A 1 185 ? 15.418 10.671 -21.952 1.00 57.00 185 VAL A O 1
ATOM 1457 N N . LYS A 1 186 ? 15.825 10.387 -19.774 1.00 51.38 186 LYS A N 1
ATOM 1458 C CA . LYS A 1 186 ? 16.452 11.703 -19.629 1.00 51.38 186 LYS A CA 1
ATOM 1459 C C . LYS A 1 186 ? 17.837 11.686 -20.287 1.00 51.38 186 LYS A C 1
ATOM 1461 O O . LYS A 1 186 ? 18.712 10.943 -19.852 1.00 51.38 186 LYS A O 1
ATOM 1466 N N . VAL A 1 187 ? 18.032 12.553 -21.280 1.00 50.50 187 VAL A N 1
ATOM 1467 C CA . VAL A 1 187 ? 19.199 12.604 -22.189 1.00 50.50 187 VAL A CA 1
ATOM 1468 C C . VAL A 1 187 ? 20.561 12.648 -21.471 1.00 50.50 187 VAL A C 1
ATOM 1470 O O . VAL A 1 187 ? 21.526 12.064 -21.945 1.00 50.50 187 VAL A O 1
ATOM 1473 N N . TYR A 1 188 ? 20.656 13.249 -20.280 1.00 49.19 188 TYR A N 1
ATOM 1474 C CA . TYR A 1 188 ? 21.912 13.303 -19.509 1.00 49.19 188 TYR A CA 1
ATOM 1475 C C . TYR A 1 188 ? 22.394 11.952 -18.953 1.00 49.19 188 TYR A C 1
ATOM 1477 O O . TYR A 1 188 ? 23.493 11.875 -18.412 1.00 49.19 188 TYR A O 1
ATOM 1485 N N . ARG A 1 189 ? 21.572 10.900 -19.029 1.00 50.75 189 ARG A N 1
ATOM 1486 C CA . ARG A 1 189 ? 21.929 9.541 -18.593 1.00 50.75 189 ARG A CA 1
ATOM 1487 C C . ARG A 1 189 ? 22.604 8.717 -19.693 1.00 50.75 189 ARG A C 1
ATOM 1489 O O . ARG A 1 189 ? 22.987 7.584 -19.430 1.00 50.75 189 ARG A O 1
ATOM 1496 N N . VAL A 1 190 ? 22.741 9.279 -20.894 1.00 60.16 190 VAL A N 1
ATOM 1497 C CA . VAL A 1 190 ? 23.440 8.673 -22.031 1.00 60.16 190 VAL A CA 1
ATOM 1498 C C . VAL A 1 190 ? 24.946 8.956 -21.882 1.00 60.16 190 VAL A C 1
ATOM 1500 O O . VAL A 1 190 ? 25.324 10.133 -21.824 1.00 60.16 190 VAL A O 1
ATOM 1503 N N . PRO A 1 191 ? 25.818 7.932 -21.803 1.00 60.25 191 PRO A N 1
ATOM 1504 C CA . PRO A 1 191 ? 27.262 8.122 -21.665 1.00 60.25 191 PRO A CA 1
ATOM 1505 C C . PRO A 1 191 ? 27.869 9.002 -22.766 1.00 60.25 191 PRO A C 1
ATOM 1507 O O . PRO A 1 191 ? 28.687 9.874 -22.460 1.00 60.25 191 PRO A O 1
ATOM 1510 N N . GLU A 1 192 ? 27.430 8.848 -24.023 1.00 63.31 192 GLU A N 1
ATOM 1511 C CA . GLU A 1 192 ? 27.904 9.684 -25.134 1.00 63.31 192 GLU A CA 1
ATOM 1512 C C . GLU A 1 192 ? 27.545 11.166 -24.922 1.00 63.31 192 GLU A C 1
ATOM 1514 O O . GLU A 1 192 ? 28.363 12.056 -25.171 1.00 63.31 192 GLU A O 1
ATOM 1519 N N . PHE A 1 193 ? 26.359 11.459 -24.377 1.00 58.94 193 PHE A N 1
ATOM 1520 C CA . PHE A 1 193 ? 25.941 12.833 -24.089 1.00 58.94 193 PHE A CA 1
ATOM 1521 C C . PHE A 1 193 ? 26.724 13.447 -22.919 1.00 58.94 193 PHE A C 1
ATOM 1523 O O . PHE A 1 193 ? 27.075 14.627 -22.961 1.00 58.94 193 PHE A O 1
ATOM 1530 N N . ALA A 1 194 ? 27.055 12.662 -21.890 1.00 64.75 194 ALA A N 1
ATOM 1531 C CA . ALA A 1 194 ? 27.919 13.121 -20.802 1.00 64.75 194 ALA A CA 1
ATOM 1532 C C . ALA A 1 194 ? 29.321 13.494 -21.316 1.00 64.75 194 ALA A C 1
ATOM 1534 O O . ALA A 1 194 ? 29.848 14.547 -20.952 1.00 64.75 194 ALA A O 1
ATOM 1535 N N . ALA A 1 195 ? 29.893 12.687 -22.215 1.00 66.31 195 ALA A N 1
ATOM 1536 C CA . ALA A 1 195 ? 31.166 12.994 -22.866 1.00 66.31 195 ALA A CA 1
ATOM 1537 C C . ALA A 1 195 ? 31.096 14.296 -23.684 1.00 66.31 195 ALA A C 1
ATOM 1539 O O . ALA A 1 195 ? 32.015 15.114 -23.636 1.00 66.31 195 ALA A O 1
ATOM 1540 N N . LEU A 1 196 ? 29.979 14.531 -24.374 1.00 68.69 196 LEU A N 1
ATOM 1541 C CA . LEU A 1 196 ? 29.727 15.743 -25.154 1.00 68.69 196 LEU A CA 1
ATOM 1542 C C . LEU A 1 196 ? 29.622 16.992 -24.254 1.00 68.69 196 LEU A C 1
ATOM 1544 O O . LEU A 1 196 ? 30.226 18.025 -24.549 1.00 68.69 196 LEU A O 1
ATOM 1548 N N . VAL A 1 197 ? 28.946 16.893 -23.106 1.00 68.25 197 VAL A N 1
ATOM 1549 C CA . VAL A 1 197 ? 28.896 17.964 -22.093 1.00 68.25 197 VAL A CA 1
ATOM 1550 C C . VAL A 1 197 ? 30.286 18.255 -21.515 1.00 68.25 197 VAL A C 1
ATOM 1552 O O . VAL A 1 197 ? 30.668 19.417 -21.387 1.00 68.25 197 VAL A O 1
ATOM 1555 N N . VAL A 1 198 ? 31.080 17.226 -21.212 1.00 73.50 198 VAL A N 1
ATOM 1556 C CA . VAL A 1 198 ? 32.467 17.396 -20.743 1.00 73.50 198 VAL A CA 1
ATOM 1557 C C . VAL A 1 198 ? 33.330 18.074 -21.811 1.00 73.50 198 VAL A C 1
ATOM 1559 O O . VAL A 1 198 ? 34.078 18.999 -21.492 1.00 73.50 198 VAL A O 1
ATOM 1562 N N . ALA A 1 199 ? 33.185 17.687 -23.081 1.00 69.56 199 ALA A N 1
ATOM 1563 C CA . ALA A 1 199 ? 33.876 18.329 -24.197 1.00 69.56 199 ALA A CA 1
ATOM 1564 C C . ALA A 1 199 ? 33.500 19.817 -24.326 1.00 69.56 199 ALA A C 1
ATOM 1566 O O . ALA A 1 199 ? 34.379 20.653 -24.538 1.00 69.56 199 ALA A O 1
ATOM 1567 N N . LEU A 1 200 ? 32.227 20.174 -24.118 1.00 71.44 200 LEU A N 1
ATOM 1568 C CA . LEU A 1 200 ? 31.768 21.567 -24.084 1.00 71.44 200 LEU A CA 1
ATOM 1569 C C . LEU A 1 200 ? 32.430 22.372 -22.955 1.00 71.44 200 LEU A C 1
ATOM 1571 O O . LEU A 1 200 ? 32.886 23.500 -23.163 1.00 71.44 200 LEU A O 1
ATOM 1575 N N . PHE A 1 201 ? 32.505 21.800 -21.752 1.00 71.88 201 PHE A N 1
ATOM 1576 C CA . PHE A 1 201 ? 33.168 22.452 -20.623 1.00 71.88 201 PHE A CA 1
ATOM 1577 C C . PHE A 1 201 ? 34.665 22.651 -20.887 1.00 71.88 201 PHE A C 1
ATOM 1579 O O . PHE A 1 201 ? 35.189 23.738 -20.637 1.00 71.88 201 PHE A O 1
ATOM 1586 N N . LEU A 1 202 ? 35.340 21.654 -21.465 1.00 69.38 202 LEU A N 1
ATOM 1587 C CA . LEU A 1 202 ? 36.748 21.754 -21.854 1.00 69.38 202 LEU A CA 1
ATOM 1588 C C . LEU A 1 202 ? 36.982 22.803 -22.948 1.00 69.38 202 LEU A C 1
ATOM 1590 O O . LEU A 1 202 ? 37.956 23.553 -22.853 1.00 69.38 202 LEU A O 1
ATOM 1594 N N . LEU A 1 203 ? 36.087 22.914 -23.940 1.00 69.44 203 LEU A N 1
ATOM 1595 C CA . LEU A 1 203 ? 36.123 23.980 -24.952 1.00 69.44 203 LEU A CA 1
ATOM 1596 C C . LEU A 1 203 ? 36.119 25.352 -24.273 1.00 69.44 203 LEU A C 1
ATOM 1598 O O . LEU A 1 203 ? 36.967 26.201 -24.536 1.00 69.44 203 LEU A O 1
ATOM 1602 N N . THR A 1 204 ? 35.170 25.548 -23.360 1.00 67.25 204 THR A N 1
ATOM 1603 C CA . THR A 1 204 ? 34.977 26.827 -22.676 1.00 67.25 204 THR A CA 1
ATOM 1604 C C . THR A 1 204 ? 36.222 27.188 -21.863 1.00 67.25 204 THR A C 1
ATOM 1606 O O . THR A 1 204 ? 36.735 28.296 -21.978 1.00 67.25 204 THR A O 1
ATOM 1609 N N . ILE A 1 205 ? 36.787 26.238 -21.111 1.00 67.25 205 ILE A N 1
ATOM 1610 C CA . ILE A 1 205 ? 38.011 26.454 -20.321 1.00 67.25 205 ILE A CA 1
ATOM 1611 C C . ILE A 1 205 ? 39.212 26.778 -21.221 1.00 67.25 205 ILE A C 1
ATOM 1613 O O . ILE A 1 205 ? 39.950 27.727 -20.952 1.00 67.25 205 ILE A O 1
ATOM 1617 N N . THR A 1 206 ? 39.415 26.021 -22.301 1.00 65.19 206 THR A N 1
ATOM 1618 C CA . THR A 1 206 ? 40.561 26.227 -23.203 1.00 65.19 206 THR A CA 1
ATOM 1619 C C . THR A 1 206 ? 40.510 27.579 -23.912 1.00 65.19 206 THR A C 1
ATOM 1621 O O . THR A 1 206 ? 41.551 28.220 -24.047 1.00 65.19 206 THR A O 1
ATOM 1624 N N . LEU A 1 207 ? 39.321 28.080 -24.258 1.00 63.53 207 LEU A N 1
ATOM 1625 C CA . LEU A 1 207 ? 39.130 29.417 -24.836 1.00 63.53 207 LEU A CA 1
ATOM 1626 C C . LEU A 1 207 ? 39.541 30.560 -23.901 1.00 63.53 207 LEU A C 1
ATOM 1628 O O . LEU A 1 207 ? 40.090 31.561 -24.364 1.00 63.53 207 LEU A O 1
ATOM 1632 N N . PHE A 1 208 ? 39.284 30.427 -22.597 1.00 62.56 208 PHE A N 1
ATOM 1633 C CA . PHE A 1 208 ? 39.637 31.455 -21.613 1.00 62.56 208 PHE A CA 1
ATOM 1634 C C . PHE A 1 208 ? 41.099 31.370 -21.155 1.00 62.56 208 PHE A C 1
ATOM 1636 O O . PHE A 1 208 ? 41.707 32.398 -20.854 1.00 62.56 208 PHE A O 1
ATOM 1643 N N . VAL A 1 209 ? 41.678 30.168 -21.107 1.00 63.41 209 VAL A N 1
ATOM 1644 C CA . VAL A 1 209 ? 43.034 29.943 -20.575 1.00 63.41 209 VAL A CA 1
ATOM 1645 C C . VAL A 1 209 ? 44.115 30.080 -21.656 1.00 63.41 209 VAL A C 1
ATOM 1647 O O . VAL A 1 209 ? 45.205 30.590 -21.383 1.00 63.41 209 VAL A O 1
ATOM 1650 N N . VAL A 1 210 ? 43.847 29.666 -22.899 1.00 61.84 210 VAL A N 1
ATOM 1651 C CA . VAL A 1 210 ? 44.865 29.609 -23.959 1.00 61.84 210 VAL A CA 1
ATOM 1652 C C . VAL A 1 210 ? 44.871 30.897 -24.785 1.00 61.84 210 VAL A C 1
ATOM 1654 O O . VAL A 1 210 ? 44.118 31.065 -25.738 1.00 61.84 210 VAL A O 1
ATOM 1657 N N . LYS A 1 211 ? 45.803 31.805 -24.470 1.00 59.50 211 LYS A N 1
ATOM 1658 C CA . LYS A 1 211 ? 45.982 33.103 -25.162 1.00 59.50 211 LYS A CA 1
ATOM 1659 C C . LYS A 1 211 ? 46.497 33.012 -26.611 1.00 59.50 211 LYS A C 1
ATOM 1661 O O . LYS A 1 211 ? 46.668 34.043 -27.256 1.00 59.50 211 LYS A O 1
ATOM 1666 N N . LYS A 1 212 ? 46.797 31.813 -27.125 1.00 65.12 212 LYS A N 1
ATOM 1667 C CA . LYS A 1 212 ? 47.304 31.619 -28.493 1.00 65.12 212 LYS A CA 1
ATOM 1668 C C . LYS A 1 212 ? 46.153 31.267 -29.448 1.00 65.12 212 LYS A C 1
ATOM 1670 O O . LYS A 1 212 ? 45.580 30.185 -29.307 1.00 65.12 212 LYS A O 1
ATOM 1675 N N . PRO A 1 213 ? 45.856 32.108 -30.458 1.00 65.19 213 PRO A N 1
ATOM 1676 C CA . PRO A 1 213 ? 44.680 31.938 -31.316 1.00 65.19 213 PRO A CA 1
ATOM 1677 C C . PRO A 1 213 ? 44.720 30.641 -32.135 1.00 65.19 213 PRO A C 1
ATOM 1679 O O . PRO A 1 213 ? 43.694 29.992 -32.303 1.00 65.19 213 PRO A O 1
ATOM 1682 N N . VAL A 1 214 ? 45.908 30.202 -32.568 1.00 67.62 214 VAL A N 1
ATOM 1683 C CA . VAL A 1 214 ? 46.083 28.970 -33.362 1.00 67.62 214 VAL A CA 1
ATOM 1684 C C . VAL A 1 214 ? 45.666 27.716 -32.584 1.00 67.62 214 VAL A C 1
ATOM 1686 O O . VAL A 1 214 ? 44.964 26.863 -33.117 1.00 67.62 214 VAL A O 1
ATOM 1689 N N . ILE A 1 215 ? 46.043 27.615 -31.305 1.00 66.56 215 ILE A N 1
ATOM 1690 C CA . ILE A 1 215 ? 45.709 26.453 -30.462 1.00 66.56 215 ILE A CA 1
ATOM 1691 C C . ILE A 1 215 ? 44.200 26.408 -30.188 1.00 66.56 215 ILE A C 1
ATOM 1693 O O . ILE A 1 215 ? 43.612 25.328 -30.156 1.00 66.56 215 ILE A O 1
ATOM 1697 N N . SER A 1 216 ? 43.575 27.579 -30.053 1.00 65.94 216 SER A N 1
ATOM 1698 C CA . SER A 1 216 ? 42.133 27.717 -29.859 1.00 65.94 216 SER A CA 1
ATOM 1699 C C . SER A 1 216 ? 41.329 27.267 -31.089 1.00 65.94 216 SER A C 1
ATOM 1701 O O . SER A 1 216 ? 40.377 26.500 -30.952 1.00 65.94 216 SER A O 1
ATOM 1703 N N . TYR A 1 217 ? 41.767 27.630 -32.304 1.00 69.50 217 TYR A N 1
ATOM 1704 C CA . TYR A 1 217 ? 41.154 27.133 -33.545 1.00 69.50 217 TYR A CA 1
ATOM 1705 C C . TYR A 1 217 ? 41.272 25.613 -33.700 1.00 69.50 217 TYR A C 1
ATOM 1707 O O . TYR A 1 217 ? 40.310 24.971 -34.116 1.00 69.50 217 TYR A O 1
ATOM 1715 N N . ILE A 1 218 ? 42.419 25.027 -33.335 1.00 72.75 218 ILE A N 1
ATOM 1716 C CA . ILE A 1 218 ? 42.616 23.570 -33.380 1.00 72.75 218 ILE A CA 1
ATOM 1717 C C . ILE A 1 218 ? 41.662 22.868 -32.403 1.00 72.75 218 ILE A C 1
ATOM 1719 O O . ILE A 1 218 ? 41.013 21.899 -32.785 1.00 72.75 218 ILE A O 1
ATOM 1723 N N . HIS A 1 219 ? 41.514 23.372 -31.174 1.00 68.19 219 HIS A N 1
ATOM 1724 C CA . HIS A 1 219 ? 40.583 22.797 -30.194 1.00 68.19 219 HIS A CA 1
ATOM 1725 C C . HIS A 1 219 ? 39.123 22.917 -30.640 1.00 68.19 219 HIS A C 1
ATOM 1727 O O . HIS A 1 219 ? 38.370 21.950 -30.529 1.00 68.19 219 HIS A O 1
ATOM 1733 N N . LEU A 1 220 ? 38.736 24.068 -31.199 1.00 70.56 220 LEU A N 1
ATOM 1734 C CA . LEU A 1 220 ? 37.405 24.263 -31.771 1.00 70.56 220 LEU A CA 1
ATOM 1735 C C . LEU A 1 220 ? 37.140 23.262 -32.903 1.00 70.56 220 LEU A C 1
ATOM 1737 O O . LEU A 1 220 ? 36.098 22.614 -32.908 1.00 70.56 220 LEU A O 1
ATOM 1741 N N . ALA A 1 221 ? 38.092 23.090 -33.825 1.00 74.25 221 ALA A N 1
ATOM 1742 C CA . ALA A 1 221 ? 37.970 22.142 -34.928 1.00 74.25 221 ALA A CA 1
ATOM 1743 C C . ALA A 1 221 ? 37.836 20.694 -34.430 1.00 74.25 221 ALA A C 1
ATOM 1745 O O . ALA A 1 221 ? 36.941 19.981 -34.875 1.00 74.25 221 ALA A O 1
ATOM 1746 N N . VAL A 1 222 ? 38.663 20.277 -33.464 1.00 75.31 222 VAL A N 1
ATOM 1747 C CA . VAL A 1 222 ? 38.599 18.933 -32.861 1.00 75.31 222 VAL A CA 1
ATOM 1748 C C . VAL A 1 222 ? 37.235 18.678 -32.218 1.00 75.31 222 VAL A C 1
ATOM 1750 O O . VAL A 1 222 ? 36.670 17.603 -32.393 1.00 75.31 222 VAL A O 1
ATOM 1753 N N . ILE A 1 223 ? 36.670 19.663 -31.521 1.00 69.94 223 ILE A N 1
ATOM 1754 C CA . ILE A 1 223 ? 35.396 19.512 -30.807 1.00 69.94 223 ILE A CA 1
ATOM 1755 C C . ILE A 1 223 ? 34.197 19.549 -31.759 1.00 69.94 223 ILE A C 1
ATOM 1757 O O . ILE A 1 223 ? 33.249 18.791 -31.568 1.00 69.94 223 ILE A O 1
ATOM 1761 N N . VAL A 1 224 ? 34.248 20.358 -32.820 1.00 72.44 224 VAL A N 1
ATOM 1762 C CA . VAL A 1 224 ? 33.230 20.344 -33.883 1.00 72.44 224 VAL A CA 1
ATOM 1763 C C . VAL A 1 224 ? 33.247 19.011 -34.632 1.00 72.44 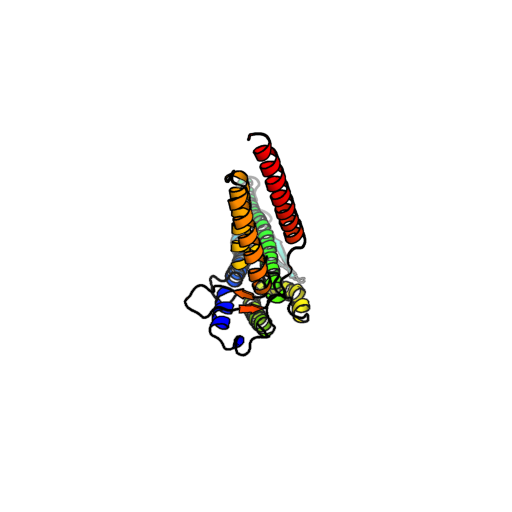224 VAL A C 1
ATOM 1765 O O . VAL A 1 224 ? 32.190 18.427 -34.857 1.00 72.44 224 VAL A O 1
ATOM 1768 N N . VAL A 1 225 ? 34.429 18.489 -34.973 1.00 77.69 225 VAL A N 1
ATOM 1769 C CA . VAL A 1 225 ? 34.562 17.168 -35.608 1.00 77.69 225 VAL A CA 1
ATOM 1770 C C . VAL A 1 225 ? 34.066 16.066 -34.671 1.00 77.69 225 VAL A C 1
ATOM 1772 O O . VAL A 1 225 ? 33.297 15.209 -35.098 1.00 77.69 225 VAL A O 1
ATOM 1775 N N . PHE A 1 226 ? 34.429 16.116 -33.388 1.00 71.00 226 PHE A N 1
ATOM 1776 C CA . PHE A 1 226 ? 33.934 15.178 -32.381 1.00 71.00 226 PHE A CA 1
ATOM 1777 C C . PHE A 1 226 ? 32.403 15.211 -32.272 1.00 71.00 226 PHE A C 1
ATOM 1779 O O . PHE A 1 226 ? 31.774 14.159 -32.279 1.00 71.00 226 PHE A O 1
ATOM 1786 N N . LEU A 1 227 ? 31.788 16.399 -32.255 1.00 69.62 227 LEU A N 1
ATOM 1787 C CA . LEU A 1 227 ? 30.332 16.547 -32.255 1.00 69.62 227 LEU A CA 1
ATOM 1788 C C . LEU A 1 227 ? 29.693 15.903 -33.490 1.00 69.62 227 LEU A C 1
ATOM 1790 O O . LEU A 1 227 ? 28.725 15.163 -33.353 1.00 69.62 227 LEU A O 1
ATOM 1794 N N . LEU A 1 228 ? 30.226 16.172 -34.685 1.00 71.81 228 LEU A N 1
ATOM 1795 C CA . LEU A 1 228 ? 29.696 15.627 -35.938 1.00 71.81 228 LEU A CA 1
ATOM 1796 C C . LEU A 1 228 ? 29.798 14.098 -35.999 1.00 71.81 228 LEU A C 1
ATOM 1798 O O . LEU A 1 228 ? 28.918 13.463 -36.569 1.00 71.81 228 LEU A O 1
ATOM 1802 N N . ILE A 1 229 ? 30.836 13.513 -35.393 1.00 70.69 229 ILE A N 1
ATOM 1803 C CA . ILE A 1 229 ? 31.012 12.056 -35.289 1.00 70.69 229 ILE A CA 1
ATOM 1804 C C . ILE A 1 229 ? 30.070 11.444 -34.245 1.00 70.69 229 ILE A C 1
ATOM 1806 O O . ILE A 1 229 ? 29.636 10.311 -34.419 1.00 70.69 229 ILE A O 1
ATOM 1810 N N . GLN A 1 230 ? 29.756 12.168 -33.168 1.00 63.88 230 GLN A N 1
ATOM 1811 C CA . GLN A 1 230 ? 28.896 11.677 -32.085 1.00 63.88 230 GLN A CA 1
ATOM 1812 C C . GLN A 1 230 ? 27.402 11.896 -32.351 1.00 63.88 230 GLN A C 1
ATOM 1814 O O . GLN A 1 230 ? 26.578 11.153 -31.830 1.00 63.88 230 GLN A O 1
ATOM 1819 N N . LEU A 1 231 ? 27.034 12.873 -33.187 1.00 63.44 231 LEU A N 1
ATOM 1820 C CA . LEU A 1 231 ? 25.643 13.163 -33.556 1.00 63.44 231 LEU A CA 1
ATOM 1821 C C . LEU A 1 231 ? 24.851 11.932 -34.055 1.00 63.44 231 LEU A C 1
ATOM 1823 O O . LEU A 1 231 ? 23.699 11.785 -33.649 1.00 63.44 231 LEU A O 1
ATOM 1827 N N . PRO A 1 232 ? 25.432 11.041 -34.888 1.00 58.34 232 PRO A N 1
ATOM 1828 C CA . PRO A 1 232 ? 24.780 9.816 -35.345 1.00 58.34 232 PRO A CA 1
ATOM 1829 C C . PRO A 1 232 ? 24.666 8.733 -34.263 1.00 58.34 232 PRO A C 1
ATOM 1831 O O . PRO A 1 232 ? 23.776 7.902 -34.357 1.00 58.34 232 PRO A O 1
ATOM 1834 N N . GLY A 1 233 ? 25.547 8.725 -33.253 1.00 53.25 233 GLY A N 1
ATOM 1835 C CA . GLY A 1 233 ? 25.579 7.711 -32.187 1.00 53.25 233 GLY A CA 1
ATOM 1836 C C . GLY A 1 233 ? 24.599 7.966 -31.037 1.00 53.25 233 GLY A C 1
ATOM 1837 O O . GLY A 1 233 ? 24.471 7.141 -30.142 1.00 53.25 233 GLY A O 1
ATOM 1838 N N . LEU A 1 234 ? 23.885 9.096 -31.052 1.00 53.75 234 LEU A N 1
ATOM 1839 C CA . LEU A 1 234 ? 22.922 9.464 -30.007 1.00 53.75 234 LEU A CA 1
ATOM 1840 C C . LEU A 1 234 ? 21.607 8.666 -30.065 1.00 53.75 234 LEU A C 1
ATOM 1842 O O . LEU A 1 234 ? 20.779 8.827 -29.170 1.00 53.75 234 LEU A O 1
ATOM 1846 N N . SER A 1 235 ? 21.388 7.851 -31.102 1.00 46.25 235 SER A N 1
ATOM 1847 C CA . SER A 1 235 ? 20.181 7.028 -31.270 1.00 46.25 235 SER A CA 1
ATOM 1848 C C . SER A 1 235 ? 20.170 5.752 -30.432 1.00 46.25 235 SER A C 1
ATOM 1850 O O . SER A 1 235 ? 19.108 5.154 -30.269 1.00 46.25 235 SER A O 1
ATOM 1852 N N . ASP A 1 236 ? 21.313 5.341 -29.884 1.00 47.69 236 ASP A N 1
ATOM 1853 C CA . ASP A 1 236 ? 21.433 4.072 -29.174 1.00 47.69 236 ASP A CA 1
ATOM 1854 C C . ASP A 1 236 ? 21.735 4.317 -27.697 1.00 47.69 236 ASP A C 1
ATOM 1856 O O . ASP A 1 236 ? 22.746 4.909 -27.325 1.00 47.69 236 ASP A O 1
ATOM 1860 N N . LEU A 1 237 ? 20.841 3.854 -26.821 1.00 44.72 237 LEU A N 1
ATOM 1861 C CA . LEU A 1 237 ? 21.093 3.866 -25.388 1.00 44.72 237 LEU A CA 1
ATOM 1862 C C . LEU A 1 237 ? 21.857 2.597 -25.013 1.00 44.72 237 LEU A C 1
ATOM 1864 O O . LEU A 1 237 ? 21.288 1.504 -24.998 1.00 44.72 237 LEU A O 1
ATOM 1868 N N . ASN A 1 238 ? 23.125 2.759 -24.645 1.00 45.03 238 ASN A N 1
ATOM 1869 C CA . ASN A 1 238 ? 23.938 1.686 -24.084 1.00 45.03 238 ASN A CA 1
ATOM 1870 C C . ASN A 1 238 ? 23.700 1.598 -22.570 1.00 45.03 238 ASN A C 1
ATOM 1872 O O . ASN A 1 238 ? 24.301 2.327 -21.776 1.00 45.03 238 ASN A O 1
ATOM 1876 N N . LEU A 1 239 ? 22.776 0.727 -22.155 1.00 45.16 239 LEU A N 1
ATOM 1877 C CA . LEU A 1 239 ? 22.523 0.461 -20.739 1.00 45.16 239 LEU A CA 1
ATOM 1878 C C . LEU A 1 239 ? 23.540 -0.554 -20.214 1.00 45.16 239 LEU A C 1
ATOM 1880 O O . LEU A 1 239 ? 23.512 -1.732 -20.572 1.00 45.16 239 LEU A O 1
ATOM 1884 N N . PHE A 1 240 ? 24.415 -0.102 -19.314 1.00 39.69 240 PHE A N 1
ATOM 1885 C CA . PHE A 1 240 ? 25.220 -1.002 -18.496 1.00 39.69 240 PHE A CA 1
ATOM 1886 C C . PHE A 1 240 ? 24.317 -1.661 -17.455 1.00 39.69 240 PHE A C 1
ATOM 1888 O O . PHE A 1 240 ? 24.012 -1.075 -16.416 1.00 39.69 240 PHE A O 1
ATOM 1895 N N . VAL A 1 241 ? 23.890 -2.890 -17.726 1.00 43.66 241 VAL A N 1
ATOM 1896 C CA . VAL A 1 241 ? 23.323 -3.752 -16.690 1.00 43.66 241 VAL A CA 1
ATOM 1897 C C . VAL A 1 241 ? 24.505 -4.227 -15.840 1.00 43.66 241 VAL A C 1
ATOM 1899 O O . VAL A 1 241 ? 25.402 -4.908 -16.337 1.00 43.66 241 VAL A O 1
ATOM 1902 N N . GLN A 1 242 ? 24.580 -3.793 -14.578 1.00 32.72 242 GLN A N 1
ATOM 1903 C CA . GLN A 1 242 ? 25.605 -4.266 -13.643 1.00 32.72 242 GLN A CA 1
ATOM 1904 C C . GLN A 1 242 ? 25.553 -5.802 -13.571 1.00 32.72 242 GLN A C 1
ATOM 1906 O O . GLN A 1 242 ? 24.549 -6.355 -13.138 1.00 32.72 242 GLN A O 1
ATOM 1911 N N . GLY A 1 243 ? 26.635 -6.480 -13.978 1.00 37.03 243 GLY A N 1
ATOM 1912 C CA . GLY A 1 243 ? 26.799 -7.926 -13.767 1.00 37.03 243 GLY A CA 1
ATOM 1913 C C . GLY A 1 243 ? 27.095 -8.779 -15.006 1.00 37.03 243 GLY A C 1
ATOM 1914 O O . GLY A 1 243 ? 26.396 -9.754 -15.247 1.00 37.03 243 GLY A O 1
ATOM 1915 N N . GLY A 1 244 ? 28.155 -8.469 -15.765 1.00 33.62 244 GLY A N 1
ATOM 1916 C CA . GLY A 1 244 ? 28.810 -9.456 -16.648 1.00 33.62 244 GLY A CA 1
ATOM 1917 C C . GLY A 1 244 ? 27.990 -9.987 -17.834 1.00 33.62 244 GLY A C 1
ATOM 1918 O O . GLY A 1 244 ? 28.261 -11.084 -18.316 1.00 33.62 244 GLY A O 1
ATOM 1919 N N . SER A 1 245 ? 27.009 -9.225 -18.311 1.00 39.22 245 SER A N 1
ATOM 1920 C CA . SER A 1 245 ? 26.084 -9.598 -19.384 1.00 39.22 245 SER A CA 1
ATOM 1921 C C . SER A 1 245 ? 26.201 -8.645 -20.593 1.00 39.22 245 SER A C 1
ATOM 1923 O O . SER A 1 245 ? 26.615 -7.497 -20.404 1.00 39.22 245 SER A O 1
ATOM 1925 N N . PRO A 1 246 ? 25.896 -9.103 -21.832 1.00 38.31 246 PRO A N 1
ATOM 1926 C CA . PRO A 1 246 ? 26.009 -8.299 -23.048 1.00 38.31 246 PRO A CA 1
ATOM 1927 C C . PRO A 1 246 ? 25.245 -6.973 -22.969 1.00 38.31 246 PRO A C 1
ATOM 1929 O O . PRO A 1 246 ? 24.145 -6.880 -22.430 1.00 38.31 246 PRO A O 1
ATOM 1932 N N . MET A 1 247 ? 25.858 -5.945 -23.554 1.00 42.25 247 MET A N 1
ATOM 1933 C CA . MET A 1 247 ? 25.324 -4.591 -23.647 1.00 42.25 247 MET A CA 1
ATOM 1934 C C . MET A 1 247 ? 23.959 -4.608 -24.353 1.00 42.25 247 MET A C 1
ATOM 1936 O O . MET A 1 247 ? 23.850 -5.059 -25.492 1.00 42.25 247 MET A O 1
ATOM 1940 N N . LEU A 1 248 ? 22.915 -4.136 -23.669 1.00 41.38 248 LEU A N 1
ATOM 1941 C CA . LEU A 1 248 ? 21.591 -3.941 -24.258 1.00 41.38 248 LEU A CA 1
ATOM 1942 C C . LEU A 1 248 ? 21.573 -2.575 -24.945 1.00 41.38 248 LEU A C 1
ATOM 1944 O O . LEU A 1 248 ? 21.453 -1.545 -24.280 1.00 41.38 248 LEU A O 1
ATOM 1948 N N . SER A 1 249 ? 21.708 -2.582 -26.271 1.00 44.53 249 SER A N 1
ATOM 1949 C CA . SER A 1 249 ? 21.502 -1.403 -27.113 1.00 44.53 249 SER A CA 1
ATOM 1950 C C . SER A 1 249 ? 20.013 -1.281 -27.409 1.00 44.53 249 SER A C 1
ATOM 1952 O O . SER A 1 249 ? 19.446 -2.059 -28.177 1.00 44.53 249 SER A O 1
ATOM 1954 N N . VAL A 1 250 ? 19.356 -0.337 -26.738 1.00 48.66 250 VAL A N 1
ATOM 1955 C CA . VAL A 1 250 ? 17.949 -0.029 -26.999 1.00 48.66 250 VAL A CA 1
ATOM 1956 C C . VAL A 1 250 ? 17.910 1.169 -27.945 1.00 48.66 250 VAL A C 1
ATOM 1958 O O . VAL A 1 250 ? 18.405 2.231 -27.553 1.00 48.66 250 VAL A O 1
ATOM 1961 N N . PRO A 1 251 ? 17.331 1.035 -29.154 1.00 42.41 251 PRO A N 1
ATOM 1962 C CA . PRO A 1 251 ? 17.134 2.177 -30.030 1.00 42.41 251 PRO A CA 1
ATOM 1963 C C . PRO A 1 251 ? 16.153 3.127 -29.344 1.00 42.41 251 PRO A C 1
ATOM 1965 O O . PRO A 1 251 ? 15.015 2.763 -29.032 1.00 42.41 251 PRO A O 1
ATOM 1968 N N . ILE A 1 252 ? 16.614 4.333 -29.050 1.00 49.03 252 ILE A N 1
ATOM 1969 C CA . ILE A 1 252 ? 15.792 5.426 -28.538 1.00 49.03 252 ILE A CA 1
ATOM 1970 C C . ILE A 1 252 ? 15.517 6.379 -29.697 1.00 49.03 252 ILE A C 1
ATOM 1972 O O . ILE A 1 252 ? 16.388 6.586 -30.531 1.00 49.03 252 ILE A O 1
ATOM 1976 N N . GLU A 1 253 ? 14.331 6.986 -29.766 1.00 42.03 253 GLU A N 1
ATOM 1977 C CA . GLU A 1 253 ? 14.157 8.179 -30.601 1.00 42.03 253 GLU A CA 1
ATOM 1978 C C . GLU A 1 253 ? 14.899 9.325 -29.903 1.00 42.03 253 GLU A C 1
ATOM 1980 O O . GLU A 1 253 ? 14.450 9.786 -28.844 1.00 42.03 253 GLU A O 1
ATOM 1985 N N . PRO A 1 254 ? 16.057 9.785 -30.415 1.00 47.06 254 PRO A N 1
ATOM 1986 C CA . PRO A 1 254 ? 16.801 10.817 -29.728 1.00 47.06 254 PRO A CA 1
ATOM 1987 C C . PRO A 1 254 ? 16.090 12.150 -29.945 1.00 47.06 254 PRO A C 1
ATOM 1989 O O . PRO A 1 254 ? 16.269 12.821 -30.961 1.00 47.06 254 PRO A O 1
ATOM 1992 N N . SER A 1 255 ? 15.299 12.586 -28.967 1.00 46.31 255 SER A N 1
ATOM 1993 C CA . SER A 1 255 ? 14.882 13.982 -28.910 1.00 46.31 255 SER A CA 1
ATOM 1994 C C . SER A 1 255 ? 16.087 14.813 -28.458 1.00 46.31 255 SER A C 1
ATOM 1996 O O . SER A 1 255 ? 16.305 15.021 -27.259 1.00 46.31 255 SER A O 1
ATOM 1998 N N . ILE A 1 256 ? 16.916 15.264 -29.403 1.00 51.84 256 ILE A N 1
ATOM 1999 C CA . ILE A 1 256 ? 17.951 16.257 -29.104 1.00 51.84 256 ILE A CA 1
ATOM 2000 C C . ILE A 1 256 ? 17.224 17.508 -28.614 1.00 51.84 256 ILE A C 1
ATOM 2002 O O . ILE A 1 256 ? 16.407 18.089 -29.329 1.00 51.84 256 ILE A O 1
ATOM 2006 N N . ASN A 1 257 ? 17.492 17.916 -27.373 1.00 57.34 257 ASN A N 1
ATOM 2007 C CA . ASN A 1 257 ? 16.881 19.116 -26.822 1.00 57.34 257 ASN A CA 1
ATOM 2008 C C . ASN A 1 257 ? 17.292 20.318 -27.690 1.00 57.34 257 ASN A C 1
ATOM 2010 O O . ASN A 1 257 ? 18.471 20.661 -27.750 1.00 57.34 257 ASN A O 1
ATOM 2014 N N . ILE A 1 258 ? 16.330 20.962 -28.353 1.00 57.06 258 ILE A N 1
ATOM 2015 C CA . ILE A 1 258 ? 16.564 22.123 -29.229 1.00 57.06 258 ILE A CA 1
ATOM 2016 C C . ILE A 1 258 ? 17.347 23.215 -28.485 1.00 57.06 258 ILE A C 1
ATOM 2018 O O . ILE A 1 258 ? 18.237 23.841 -29.056 1.00 57.06 258 ILE A O 1
ATOM 2022 N N . LEU A 1 259 ? 17.096 23.382 -27.183 1.00 56.41 259 LEU A N 1
ATOM 2023 C CA . LEU A 1 259 ? 17.821 24.323 -26.334 1.00 56.41 259 LEU A CA 1
ATOM 2024 C C . LEU A 1 259 ? 19.321 24.007 -26.262 1.00 56.41 259 LEU A C 1
ATOM 2026 O O . LEU A 1 259 ? 20.136 24.922 -26.240 1.00 56.41 259 LEU A O 1
ATOM 2030 N N . PHE A 1 260 ? 19.696 22.725 -26.258 1.00 63.72 260 PHE A N 1
ATOM 2031 C CA . PHE A 1 260 ? 21.096 22.311 -26.258 1.00 63.72 260 PHE A CA 1
ATOM 2032 C C . PHE A 1 260 ? 21.797 22.731 -27.553 1.00 63.72 260 PHE A C 1
ATOM 2034 O O . PHE A 1 260 ? 22.865 23.334 -27.491 1.00 63.72 260 PHE A O 1
ATOM 2041 N N . LEU A 1 261 ? 21.176 22.494 -28.714 1.00 66.81 261 LEU A N 1
ATOM 2042 C CA . LEU A 1 261 ? 21.721 22.936 -30.004 1.00 66.81 261 LEU A CA 1
ATOM 2043 C C . LEU A 1 261 ? 21.852 24.460 -30.070 1.00 66.81 261 LEU A C 1
ATOM 2045 O O . LEU A 1 261 ? 22.869 24.967 -30.539 1.00 66.81 261 LEU A O 1
ATOM 2049 N N . VAL A 1 262 ? 20.862 25.189 -29.549 1.00 68.81 262 VAL A N 1
ATOM 2050 C CA . VAL A 1 262 ? 20.885 26.657 -29.476 1.00 68.81 262 VAL A CA 1
ATOM 2051 C C . VAL A 1 262 ? 22.036 27.153 -28.595 1.00 68.81 262 VAL A C 1
ATOM 2053 O O . VAL A 1 262 ? 22.796 28.026 -29.014 1.00 68.81 262 VAL A O 1
ATOM 2056 N N . VAL A 1 263 ? 22.214 26.582 -27.401 1.00 70.31 263 VAL A N 1
ATOM 2057 C CA . VAL A 1 263 ? 23.309 26.947 -26.484 1.00 70.31 263 VAL A CA 1
ATOM 2058 C C . VAL A 1 263 ? 24.669 26.589 -27.084 1.00 70.31 263 VAL A C 1
ATOM 2060 O O . VAL A 1 263 ? 25.591 27.399 -27.032 1.00 70.31 263 VAL A O 1
ATOM 2063 N N . PHE A 1 264 ? 24.793 25.415 -27.704 1.00 69.81 264 PHE A N 1
ATOM 2064 C CA . PHE A 1 264 ? 26.029 24.957 -28.337 1.00 69.81 264 PHE A CA 1
ATOM 2065 C C . PHE A 1 264 ? 26.437 25.855 -29.511 1.00 69.81 264 PHE A C 1
ATOM 2067 O O . PHE A 1 264 ? 27.580 26.305 -29.586 1.00 69.81 264 PHE A O 1
ATOM 2074 N N . ALA A 1 265 ? 25.490 26.178 -30.397 1.00 74.12 265 ALA A N 1
ATOM 2075 C CA . ALA A 1 265 ? 25.711 27.113 -31.495 1.00 74.12 265 ALA A CA 1
ATOM 2076 C C . ALA A 1 265 ? 26.106 28.503 -30.972 1.00 74.12 265 ALA A C 1
ATOM 2078 O O . ALA A 1 265 ? 27.048 29.108 -31.484 1.00 74.12 265 ALA A O 1
ATOM 2079 N N . GLY A 1 266 ? 25.452 28.976 -29.905 1.00 75.44 266 GLY A N 1
ATOM 2080 C CA . GLY A 1 266 ? 25.814 30.218 -29.225 1.00 75.44 266 GLY A CA 1
ATOM 2081 C C . GLY A 1 266 ? 27.253 30.209 -28.704 1.00 75.44 266 GLY A C 1
ATOM 2082 O O . GLY A 1 266 ? 27.989 31.169 -28.930 1.00 75.44 266 GLY A O 1
ATOM 2083 N N . ILE A 1 267 ? 27.685 29.109 -28.079 1.00 72.88 267 ILE A N 1
ATOM 2084 C CA . ILE A 1 267 ? 29.062 28.937 -27.598 1.00 72.88 267 ILE A CA 1
ATOM 2085 C C . ILE A 1 267 ? 30.045 28.952 -28.768 1.00 72.88 267 ILE A C 1
ATOM 2087 O O . ILE A 1 267 ? 31.032 29.678 -28.685 1.00 72.88 267 ILE A O 1
ATOM 2091 N N . ILE A 1 268 ? 29.786 28.243 -29.874 1.00 72.00 268 ILE A N 1
ATOM 2092 C CA . ILE A 1 268 ? 30.661 28.293 -31.059 1.00 72.00 268 ILE A CA 1
ATOM 2093 C C . ILE A 1 268 ? 30.791 29.728 -31.575 1.00 72.00 268 ILE A C 1
ATOM 2095 O O . ILE A 1 268 ? 31.906 30.205 -31.780 1.00 72.00 268 ILE A O 1
ATOM 2099 N N . VAL A 1 269 ? 29.673 30.433 -31.761 1.00 76.88 269 VAL A N 1
ATOM 2100 C CA . VAL A 1 269 ? 29.673 31.807 -32.282 1.00 76.88 269 VAL A CA 1
ATOM 2101 C C . VAL A 1 269 ? 30.459 32.739 -31.358 1.00 76.88 269 VAL A C 1
ATOM 2103 O O . VAL A 1 269 ? 31.324 33.478 -31.826 1.00 76.88 269 VAL A O 1
ATOM 2106 N N . LEU A 1 270 ? 30.226 32.665 -30.044 1.00 73.88 270 LEU A N 1
ATOM 2107 C CA . LEU A 1 270 ? 30.973 33.433 -29.043 1.00 73.88 270 LEU A CA 1
ATOM 2108 C C . LEU A 1 270 ? 32.468 33.098 -29.055 1.00 73.88 270 LEU A C 1
ATOM 2110 O O . LEU A 1 270 ? 33.299 33.998 -28.954 1.00 73.88 270 LEU A O 1
ATOM 2114 N N . SER A 1 271 ? 32.812 31.823 -29.231 1.00 70.56 271 SER A N 1
ATOM 2115 C CA . SER A 1 271 ? 34.196 31.347 -29.309 1.00 70.56 271 SER A CA 1
ATOM 2116 C C . SER A 1 271 ? 34.914 31.931 -30.522 1.00 70.56 271 SER A C 1
ATOM 2118 O O . SER A 1 271 ? 36.005 32.480 -30.394 1.00 70.56 271 SER A O 1
ATOM 2120 N N . VAL A 1 272 ? 34.280 31.879 -31.696 1.00 71.62 272 VAL A N 1
ATOM 2121 C CA . VAL A 1 272 ? 34.817 32.454 -32.936 1.00 71.62 272 VAL A CA 1
ATOM 2122 C C . VAL A 1 272 ? 34.987 33.968 -32.799 1.00 71.62 272 VAL A C 1
ATOM 2124 O O . VAL A 1 272 ? 36.055 34.495 -33.111 1.00 71.62 272 VAL A O 1
ATOM 2127 N N . LEU A 1 273 ? 33.980 34.670 -32.269 1.00 74.75 273 LEU A N 1
ATOM 2128 C CA . LEU A 1 273 ? 34.050 36.114 -32.025 1.00 74.75 273 LEU A CA 1
ATOM 2129 C C . LEU A 1 273 ? 35.190 36.481 -31.068 1.00 74.75 273 LEU A C 1
ATOM 2131 O O . LEU A 1 273 ? 35.937 37.423 -31.334 1.00 74.75 273 LEU A O 1
ATOM 2135 N N . TRP A 1 274 ? 35.363 35.728 -29.981 1.00 70.88 274 TRP A N 1
ATOM 2136 C CA . TRP A 1 274 ? 36.439 35.950 -29.018 1.00 70.88 274 TRP A CA 1
ATOM 2137 C C . TRP A 1 274 ? 37.824 35.751 -29.640 1.00 70.88 274 TRP A C 1
ATOM 2139 O O . TRP A 1 274 ? 38.707 36.589 -29.449 1.00 70.88 274 TRP A O 1
ATOM 2149 N N . ILE A 1 275 ? 38.014 34.691 -30.433 1.00 70.25 275 ILE A N 1
ATOM 2150 C CA . ILE A 1 275 ? 39.289 34.437 -31.118 1.00 70.25 275 ILE A CA 1
ATOM 2151 C C . ILE A 1 275 ? 39.599 35.561 -32.121 1.00 70.25 275 ILE A C 1
ATOM 2153 O O . ILE A 1 275 ? 40.728 36.057 -32.144 1.00 70.25 275 ILE A O 1
ATOM 2157 N N . LEU A 1 276 ? 38.611 36.021 -32.898 1.00 72.50 276 LEU A N 1
ATOM 2158 C CA . LEU A 1 276 ? 38.771 37.148 -33.828 1.00 72.50 276 LEU A CA 1
ATOM 2159 C C . LEU A 1 276 ? 39.147 38.451 -33.101 1.00 72.50 276 LEU A C 1
ATOM 2161 O O . LEU A 1 276 ? 40.058 39.164 -33.529 1.00 72.50 276 LEU A O 1
ATOM 2165 N N . LEU A 1 277 ? 38.497 38.749 -31.973 1.00 70.81 277 LEU A N 1
ATOM 2166 C CA . LEU A 1 277 ? 38.803 39.921 -31.145 1.00 70.81 277 LEU A CA 1
ATOM 2167 C C . LEU A 1 277 ? 40.196 39.835 -30.502 1.00 70.81 277 LEU A C 1
ATOM 2169 O O . LEU A 1 277 ? 40.924 40.830 -30.471 1.00 70.81 277 LEU A O 1
ATOM 2173 N N . SER A 1 278 ? 40.593 38.655 -30.021 1.00 66.38 278 SER A N 1
ATOM 2174 C CA . SER A 1 278 ? 41.927 38.408 -29.463 1.00 66.38 278 SER A CA 1
ATOM 2175 C C . SER A 1 278 ? 43.020 38.545 -30.524 1.00 66.38 278 SER A C 1
ATOM 2177 O O . SER A 1 278 ? 44.082 39.095 -30.237 1.00 66.38 278 SER A O 1
ATOM 2179 N N . HIS A 1 279 ? 42.769 38.092 -31.755 1.00 64.94 279 HIS A N 1
ATOM 2180 C CA . HIS A 1 279 ? 43.718 38.240 -32.857 1.00 64.94 279 HIS A CA 1
ATOM 2181 C C . HIS A 1 279 ? 43.913 39.712 -33.241 1.00 64.94 279 HIS A C 1
ATOM 2183 O O . HIS A 1 279 ? 45.049 40.152 -33.423 1.00 64.94 279 HIS A O 1
ATOM 2189 N N . LYS A 1 280 ? 42.824 40.491 -33.283 1.00 59.91 280 LYS A N 1
ATOM 2190 C CA . LYS A 1 280 ? 42.861 41.925 -33.595 1.00 59.91 280 LYS A CA 1
ATOM 2191 C C . LYS A 1 280 ? 43.563 42.756 -32.514 1.00 59.91 280 LYS A C 1
ATOM 2193 O O . LYS A 1 280 ? 44.181 43.759 -32.836 1.00 59.91 280 LYS A O 1
ATOM 2198 N N . LYS A 1 281 ? 43.515 42.340 -31.241 1.00 54.44 281 LYS A N 1
ATOM 2199 C CA . LYS A 1 281 ? 44.317 42.951 -30.162 1.00 54.44 281 LYS A CA 1
ATOM 2200 C C . LYS A 1 281 ? 45.804 42.586 -30.233 1.00 54.44 281 LYS A C 1
ATOM 2202 O O . LYS A 1 281 ? 46.628 43.398 -29.834 1.00 54.44 281 LYS A O 1
ATOM 2207 N N . GLY A 1 282 ? 46.142 41.397 -30.735 1.00 49.69 282 GLY A N 1
ATOM 2208 C CA . GLY A 1 282 ? 47.529 40.955 -30.908 1.00 49.69 282 GLY A CA 1
ATOM 2209 C C . GLY A 1 282 ? 48.267 41.645 -32.060 1.00 49.69 282 GLY A C 1
ATOM 2210 O O . GLY A 1 282 ? 49.463 41.857 -31.945 1.00 49.69 282 GLY A O 1
ATOM 2211 N N . SER A 1 283 ? 47.573 42.058 -33.129 1.00 43.66 283 SER A N 1
ATOM 2212 C CA . SER A 1 283 ? 48.210 42.730 -34.281 1.00 43.66 283 SER A CA 1
ATOM 2213 C C . SER A 1 283 ? 48.416 44.243 -34.109 1.00 43.66 283 SER A C 1
ATOM 2215 O O . SER A 1 283 ? 48.800 44.913 -35.061 1.00 43.66 283 SER A O 1
ATOM 2217 N N . VAL A 1 284 ? 48.084 44.804 -32.941 1.00 44.72 284 VAL A N 1
ATOM 2218 C CA . VAL A 1 284 ? 48.300 46.231 -32.614 1.00 44.72 284 VAL A CA 1
ATOM 2219 C C . VAL A 1 284 ? 49.601 46.419 -31.814 1.00 44.72 284 VAL A C 1
ATOM 2221 O O . VAL A 1 284 ? 49.985 47.544 -31.511 1.00 44.72 284 VAL A O 1
ATOM 2224 N N . VAL A 1 285 ? 50.300 45.328 -31.487 1.00 42.97 285 VAL A N 1
ATOM 2225 C CA . VAL A 1 285 ? 51.618 45.347 -30.841 1.00 42.97 285 VAL A CA 1
ATOM 2226 C C . VAL A 1 285 ? 52.567 44.435 -31.624 1.00 42.97 285 VAL A C 1
ATOM 2228 O O . VAL A 1 285 ? 52.976 43.386 -31.138 1.00 42.97 285 VAL A O 1
ATOM 2231 N N . GLU A 1 286 ? 52.870 44.833 -32.855 1.00 35.50 286 GLU A N 1
ATOM 2232 C CA . GLU A 1 286 ? 54.132 44.535 -33.547 1.00 35.50 286 GLU A CA 1
ATOM 2233 C C . GLU A 1 286 ? 54.641 45.829 -34.185 1.00 35.50 286 GLU A C 1
ATOM 2235 O O . GLU A 1 286 ? 53.805 46.563 -34.764 1.00 35.50 286 GLU A O 1
#

Sequence (286 aa):
MDSFDGFYDSVYYSTLKSDVFLAPESMISLQTRELNSLVSSELNTLKRVLRIIITNKLNSFSSEAGLTYSIDANGRLRVTAPAFSEYLSIENQAVYASELQDLTKDINSFIRDSNRNSKGYANAVSKLLDTSETIVKYAGQTMRKDFTTSLEDTLGSRPELSIALDDYHQRIDPLLESKPSPIPVKVYRVPEFAALVVALFLLTITLFVVKKPVISYIHLAVIVVFLLIQLPGLSDLNLFVQGGSPMLSVPIEPSINILFLVVFAGIIVLSVLWILLSHKKGSVVE

pLDDT: mean 78.98, std 16.58, range [32.72, 96.19]

Organism: NCBI:txid1184387